Protein 7NDJ (pdb70)

Structure (mmCIF, N/CA/C/O backbone):
data_7NDJ
#
_entry.id   7NDJ
#
_cell.length_a   63.248
_cell.length_b   63.248
_cell.length_c   114.544
_cell.angle_alpha   90.000
_cell.angle_beta   90.000
_cell.angle_gamma   90.000
#
_symmetry.space_group_name_H-M   'P 41'
#
loop_
_entity.id
_entity.type
_entity.pdbx_description
1 polymer 'Probable ribonuclease ZC3H12C'
2 polymer "RNA (5'-R(*UP*UP*AP*UP*UP*AP*U)-3')"
3 non-polymer 1,2-ETHANEDIOL
4 non-polymer 'SODIUM ION'
5 non-polymer 'ZINC ION'
6 water water
#
loop_
_atom_site.group_PDB
_atom_site.id
_atom_site.type_symbol
_atom_site.label_atom_id
_atom_site.label_alt_id
_atom_site.label_comp_id
_atom_site.label_asym_id
_atom_site.label_entity_id
_atom_site.label_seq_id
_atom_site.pdbx_PDB_ins_code
_atom_site.Cartn_x
_atom_site.Cartn_y
_atom_site.Cartn_z
_atom_site.occupancy
_atom_site.B_iso_or_equiv
_atom_site.auth_seq_id
_atom_site.auth_comp_id
_atom_site.auth_asym_id
_atom_site.auth_atom_id
_atom_site.pdbx_PDB_model_num
ATOM 1 N N . GLY A 1 1 ? 85.561 4.224 124.015 1.00 63.99 132 GLY A N 1
ATOM 2 C CA . GLY A 1 1 ? 84.493 3.473 123.376 1.00 66.23 132 GLY A CA 1
ATOM 3 C C . GLY A 1 1 ? 84.960 2.181 122.728 1.00 67.56 132 GLY A C 1
ATOM 4 O O . GLY A 1 1 ? 84.151 1.277 122.465 1.00 51.12 132 GLY A O 1
ATOM 5 N N . GLU A 1 2 ? 86.274 2.101 122.476 1.00 73.81 133 GLU A N 1
ATOM 6 C CA . GLU A 1 2 ? 86.841 0.935 121.803 1.00 72.76 133 GLU A CA 1
ATOM 7 C C . GLU A 1 2 ? 86.678 -0.327 122.645 1.00 72.19 133 GLU A C 1
ATOM 8 O O . GLU A 1 2 ? 86.434 -1.417 122.110 1.00 79.09 133 GLU A O 1
ATOM 10 N N . ASN A 1 3 ? 86.803 -0.202 123.961 1.00 57.70 134 ASN A N 1
ATOM 11 C CA . ASN A 1 3 ? 86.711 -1.349 124.848 1.00 50.59 134 ASN A CA 1
ATOM 12 C C . ASN A 1 3 ? 85.293 -1.570 125.384 1.00 39.17 134 ASN A C 1
ATOM 13 O O . ASN A 1 3 ? 85.105 -2.420 126.255 1.00 41.44 134 ASN A O 1
ATOM 18 N N . LEU A 1 4 ? 84.283 -0.876 124.848 1.00 34.26 135 LEU A N 1
ATOM 19 C CA . LEU A 1 4 ? 82.955 -0.885 125.460 1.00 32.64 135 LEU A CA 1
ATOM 20 C C . LEU A 1 4 ? 81.990 -1.793 124.711 1.00 32.40 135 LEU A C 1
ATOM 21 O O . LEU A 1 4 ? 82.017 -1.883 123.484 1.00 30.48 135 LEU A O 1
ATOM 26 N N . ARG A 1 5 ? 81.096 -2.439 125.462 1.00 27.75 136 ARG A N 1
ATOM 27 C CA . ARG A 1 5 ? 80.150 -3.314 124.779 1.00 22.78 136 ARG A CA 1
ATOM 28 C C . ARG A 1 5 ? 79.043 -2.507 124.112 1.00 24.02 136 ARG A C 1
ATOM 29 O O . ARG A 1 5 ? 78.624 -1.466 124.627 1.00 24.55 136 ARG A O 1
ATOM 37 N N . PRO A 1 6 ? 78.554 -2.968 122.958 1.00 23.83 137 PRO A N 1
ATOM 38 C CA . PRO A 1 6 ? 77.342 -2.361 122.379 1.00 20.45 137 PRO A CA 1
ATOM 39 C C . PRO A 1 6 ? 76.168 -2.464 123.348 1.00 22.89 137 PRO A C 1
ATOM 40 O O . PRO A 1 6 ? 76.037 -3.433 124.108 1.00 23.68 137 PRO A O 1
ATOM 44 N N . VAL A 1 7 ? 75.305 -1.447 123.337 1.00 20.63 138 VAL A N 1
ATOM 45 C CA . VAL A 1 7 ? 74.191 -1.352 124.278 1.00 22.23 138 VAL A CA 1
ATOM 46 C C . VAL A 1 7 ? 72.877 -1.417 123.500 1.00 21.56 138 VAL A C 1
ATOM 47 O O . VAL A 1 7 ? 72.672 -0.649 122.548 1.00 22.93 138 VAL A O 1
ATOM 51 N N . VAL A 1 8 ? 71.996 -2.346 123.878 1.00 17.97 139 VAL A N 1
ATOM 52 C CA . VAL A 1 8 ? 70.699 -2.498 123.211 1.00 16.11 139 VAL A CA 1
ATOM 53 C C . VAL A 1 8 ? 69.632 -2.332 124.279 1.00 21.04 139 VAL A C 1
ATOM 54 O O . VAL A 1 8 ? 69.653 -3.051 125.283 1.00 19.81 139 VAL A O 1
ATOM 58 N N . ILE A 1 9 ? 68.717 -1.383 124.081 1.00 17.91 140 ILE A N 1
ATOM 59 C CA . ILE A 1 9 ? 67.750 -0.981 125.116 1.00 17.86 140 ILE A CA 1
ATOM 60 C C . ILE A 1 9 ? 66.333 -1.355 124.691 1.00 21.84 140 ILE A C 1
ATOM 61 O O . ILE A 1 9 ? 65.900 -1.050 123.562 1.00 20.24 140 ILE A O 1
ATOM 66 N N . ASN A 1 10 ? 65.596 -1.987 125.606 1.00 18.12 141 ASN A N 1
ATOM 67 C CA . ASN A 1 10 ? 64.156 -2.233 125.461 1.00 18.70 141 ASN A CA 1
ATOM 68 C C . ASN A 1 10 ? 63.461 -0.905 125.759 1.00 19.94 141 ASN A C 1
ATOM 69 O O . ASN A 1 10 ? 63.198 -0.553 126.916 1.00 19.63 141 ASN A O 1
ATOM 74 N N . GLY A 1 11 ? 63.204 -0.120 124.703 1.00 20.12 142 GLY A N 1
ATOM 75 C CA . GLY A 1 11 ? 62.665 1.216 124.897 1.00 20.22 142 GLY A CA 1
ATOM 76 C C . GLY A 1 11 ? 61.316 1.235 125.594 1.00 18.77 142 GLY A C 1
ATOM 77 O O . GLY A 1 11 ? 61.067 2.085 126.459 1.00 19.97 142 GLY A O 1
ATOM 78 N N . SER A 1 12 ? 60.419 0.306 125.227 1.00 16.85 143 SER A N 1
ATOM 79 C CA . SER A 1 12 ? 59.097 0.287 125.841 1.00 20.35 143 SER A CA 1
ATOM 80 C C . SER A 1 12 ? 59.182 -0.026 127.334 1.00 19.31 143 SER A C 1
ATOM 81 O O . SER A 1 12 ? 58.458 0.572 128.142 1.00 20.98 143 SER A O 1
ATOM 84 N N . ASN A 1 13 ? 60.029 -0.986 127.706 1.00 17.12 144 ASN A N 1
ATOM 85 C CA . ASN A 1 13 ? 60.177 -1.333 129.127 1.00 18.92 144 ASN A CA 1
ATOM 86 C C . ASN A 1 13 ? 60.648 -0.121 129.946 1.00 20.75 144 ASN A C 1
ATOM 87 O O . ASN A 1 13 ? 60.127 0.159 131.042 1.00 19.66 144 ASN A O 1
ATOM 92 N N . VAL A 1 14 ? 61.622 0.616 129.411 1.00 17.40 145 VAL A N 1
ATOM 93 C CA . VAL A 1 14 ? 62.187 1.781 130.081 1.00 19.86 145 VAL A CA 1
ATOM 94 C C . VAL A 1 14 ? 61.158 2.911 130.167 1.00 20.53 145 VAL A C 1
ATOM 95 O O . VAL A 1 14 ? 61.038 3.569 131.211 1.00 19.91 145 VAL A O 1
ATOM 99 N N . ALA A 1 15 ? 60.390 3.150 129.080 1.00 19.90 146 ALA A N 1
ATOM 100 C CA . ALA A 1 15 ? 59.381 4.213 129.098 1.00 20.67 146 ALA A CA 1
ATOM 101 C C . ALA A 1 15 ? 58.232 3.892 130.045 1.00 22.58 146 ALA A C 1
ATOM 102 O O . ALA A 1 15 ? 57.725 4.785 130.742 1.00 21.89 146 ALA A O 1
ATOM 104 N N . MET A 1 16 ? 57.837 2.622 130.134 1.00 20.79 147 MET A N 1
ATOM 105 C CA . MET A 1 16 ? 56.812 2.268 131.106 1.00 20.25 147 MET A CA 1
ATOM 106 C C . MET A 1 16 ? 57.334 2.454 132.530 1.00 21.33 147 MET A C 1
ATOM 107 O O . MET A 1 16 ? 56.599 2.916 133.408 1.00 24.34 147 MET A O 1
ATOM 112 N N . SER A 1 17 ? 58.612 2.133 132.760 1.00 19.83 148 SER A N 1
ATOM 113 C CA . SER A 1 17 ? 59.148 2.215 134.126 1.00 22.03 148 SER A CA 1
ATOM 114 C C . SER A 1 17 ? 59.238 3.660 134.630 1.00 21.18 148 SER A C 1
ATOM 115 O O . SER A 1 17 ? 58.973 3.934 135.811 1.00 24.58 148 SER A O 1
ATOM 118 N N . HIS A 1 18 ? 59.633 4.591 133.752 1.00 20.77 149 HIS A N 1
ATOM 119 C CA . HIS A 1 18 ? 59.827 5.987 134.123 1.00 23.46 149 HIS A CA 1
ATOM 120 C C . HIS A 1 18 ? 58.489 6.710 134.318 1.00 24.29 149 HIS A C 1
ATOM 121 O O . HIS A 1 18 ? 57.495 6.421 133.649 1.00 29.33 149 HIS A O 1
ATOM 128 N N . GLY A 1 19 ? 58.488 7.686 135.223 1.00 28.77 150 GLY A N 1
ATOM 129 C CA . GLY A 1 19 ? 57.298 8.480 135.449 1.00 30.83 150 GLY A CA 1
ATOM 130 C C . GLY A 1 19 ? 56.182 7.609 135.975 1.00 34.66 150 GLY A C 1
ATOM 131 O O . GLY A 1 19 ? 56.394 6.716 136.806 1.00 33.42 150 GLY A O 1
ATOM 132 N N . ASN A 1 20 ? 54.973 7.881 135.489 1.00 30.16 151 ASN A N 1
ATOM 133 C CA . ASN A 1 20 ? 53.786 7.123 135.873 1.00 29.96 151 ASN A CA 1
ATOM 134 C C . ASN A 1 20 ? 53.930 5.696 135.364 1.00 29.97 151 ASN A C 1
ATOM 135 O O . ASN A 1 20 ? 54.183 5.478 134.173 1.00 27.33 151 ASN A O 1
ATOM 140 N N . LYS A 1 21 ? 53.769 4.720 136.258 1.00 31.51 152 LYS A N 1
ATOM 141 C CA . LYS A 1 21 ? 54.032 3.347 135.847 1.00 27.38 152 LYS A CA 1
ATOM 142 C C . LYS A 1 21 ? 53.078 2.893 134.741 1.00 32.47 152 LYS A C 1
ATOM 143 O O . LYS A 1 21 ? 53.380 1.924 134.038 1.00 33.06 152 LYS A O 1
ATOM 149 N N . GLU A 1 22 ? 51.945 3.571 134.555 1.00 33.74 153 GLU A N 1
ATOM 150 C CA . GLU A 1 22 ? 50.989 3.181 133.528 1.00 30.80 153 GLU A CA 1
ATOM 151 C C . GLU A 1 22 ? 51.066 4.057 132.280 1.00 32.76 153 GLU A C 1
ATOM 152 O O . GLU A 1 22 ? 50.196 3.955 131.405 1.00 40.64 153 GLU A O 1
ATOM 158 N N . VAL A 1 23 ? 52.107 4.874 132.143 1.00 32.41 154 VAL A N 1
ATOM 159 C CA . VAL A 1 23 ? 52.257 5.783 131.005 1.00 25.85 154 VAL A CA 1
ATOM 160 C C . VAL A 1 23 ? 53.568 5.493 130.281 1.00 23.52 154 VAL A C 1
ATOM 161 O O . VAL A 1 23 ? 54.594 5.232 130.909 1.00 24.56 154 VAL A O 1
ATOM 165 N N . PHE A 1 24 ? 53.539 5.511 128.938 1.00 24.12 155 PHE A N 1
ATOM 166 C CA . PHE A 1 24 ? 54.759 5.393 128.136 1.00 24.41 155 PHE A CA 1
ATOM 167 C C . PHE A 1 24 ? 55.475 6.743 128.199 1.00 25.78 155 PHE A C 1
ATOM 168 O O . PHE A 1 24 ? 55.123 7.686 127.484 1.00 26.88 155 PHE A O 1
ATOM 176 N N . SER A 1 25 ? 56.483 6.856 129.071 1.00 25.31 156 SER A N 1
ATOM 177 C CA . SER A 1 25 ? 57.111 8.153 129.363 1.00 23.38 156 SER A CA 1
ATOM 178 C C . SER A 1 25 ? 58.435 8.234 128.590 1.00 24.13 156 SER A C 1
ATOM 179 O O . SER A 1 25 ? 59.449 7.653 128.994 1.00 26.92 156 SER A O 1
ATOM 182 N N . CYS A 1 26 ? 58.434 8.972 127.476 1.00 25.34 157 CYS A N 1
ATOM 183 C CA . CYS A 1 26 ? 59.562 8.906 126.551 1.00 25.15 157 CYS A CA 1
ATOM 184 C C . CYS A 1 26 ? 60.828 9.564 127.107 1.00 24.73 157 CYS A C 1
ATOM 185 O O . CYS A 1 26 ? 61.959 9.204 126.719 1.00 27.37 157 CYS A O 1
ATOM 188 N N . ARG A 1 27 ? 60.666 10.519 128.031 1.00 24.83 158 ARG A N 1
ATOM 189 C CA . ARG A 1 27 ? 61.839 11.081 128.695 1.00 29.64 158 ARG A CA 1
ATOM 190 C C . ARG A 1 27 ? 62.674 9.992 129.368 1.00 25.18 158 ARG A C 1
ATOM 191 O O . ARG A 1 27 ? 63.897 10.126 129.478 1.00 25.94 158 ARG A O 1
ATOM 199 N N . GLY A 1 28 ? 62.033 8.917 129.826 1.00 24.24 159 GLY A N 1
ATOM 200 C CA . GLY A 1 28 ? 62.784 7.818 130.409 1.00 23.87 159 GLY A CA 1
ATOM 201 C C . GLY A 1 28 ? 63.785 7.204 129.444 1.00 24.02 159 GLY A C 1
ATOM 202 O O . GLY A 1 28 ? 64.922 6.889 129.826 1.00 24.29 159 GLY A O 1
ATOM 203 N N . ILE A 1 29 ? 63.395 7.069 128.163 1.00 20.00 160 ILE A N 1
ATOM 204 C CA . ILE A 1 29 ? 64.334 6.568 127.164 1.00 22.07 160 ILE A CA 1
ATOM 205 C C . ILE A 1 29 ? 65.497 7.538 127.015 1.00 25.03 160 ILE A C 1
ATOM 206 O O . ILE A 1 29 ? 66.673 7.140 126.994 1.00 26.05 160 ILE A O 1
ATOM 211 N N . LYS A 1 30 ? 65.182 8.829 126.899 1.00 21.53 161 LYS A N 1
ATOM 212 C CA . LYS A 1 30 ? 66.260 9.813 126.797 1.00 24.56 161 LYS A CA 1
ATOM 213 C C . LYS A 1 30 ? 67.207 9.755 127.997 1.00 30.15 161 LYS A C 1
ATOM 214 O O . LYS A 1 30 ? 68.430 9.857 127.842 1.00 26.46 161 LYS A O 1
ATOM 220 N N . LEU A 1 31 ? 66.662 9.607 129.206 1.00 24.91 162 LEU A N 1
ATOM 221 C CA . LEU A 1 31 ? 67.519 9.605 130.396 1.00 23.97 162 LEU A CA 1
ATOM 222 C C . LEU A 1 31 ? 68.454 8.389 130.421 1.00 27.02 162 LEU A C 1
ATOM 223 O O . LEU A 1 31 ? 69.652 8.526 130.727 1.00 26.94 162 LEU A O 1
ATOM 228 N N . ALA A 1 32 ? 67.933 7.205 130.075 1.00 26.40 163 ALA A N 1
ATOM 229 C CA . ALA A 1 32 ? 68.778 6.007 129.993 1.00 22.38 163 ALA A CA 1
ATOM 230 C C . ALA A 1 32 ? 69.878 6.172 128.943 1.00 20.86 163 ALA A C 1
ATOM 231 O O . ALA A 1 32 ? 71.071 5.892 129.187 1.00 26.77 163 ALA A O 1
ATOM 233 N N . VAL A 1 33 ? 69.490 6.630 127.744 1.00 24.43 164 VAL A N 1
ATOM 234 C CA . VAL A 1 33 ? 70.484 6.838 126.698 1.00 23.52 164 VAL A CA 1
ATOM 235 C C . VAL A 1 33 ? 71.571 7.798 127.172 1.00 27.82 164 VAL A C 1
ATOM 236 O O . VAL A 1 33 ? 72.769 7.532 127.003 1.00 25.50 164 VAL A O 1
ATOM 240 N N . ASP A 1 34 ? 71.173 8.913 127.804 1.00 26.63 165 ASP A N 1
ATOM 241 C CA . ASP A 1 34 ? 72.145 9.890 128.269 1.00 27.59 165 ASP A CA 1
ATOM 242 C C . ASP A 1 34 ? 73.095 9.275 129.286 1.00 30.31 165 ASP A C 1
ATOM 243 O O . ASP A 1 34 ? 74.293 9.613 129.321 1.00 31.03 165 ASP A O 1
ATOM 248 N N . TRP A 1 35 ? 72.573 8.380 130.129 1.00 27.01 166 TRP A N 1
ATOM 249 C CA . TRP A 1 35 ? 73.428 7.731 131.120 1.00 30.14 166 TRP A CA 1
ATOM 250 C C . TRP A 1 35 ? 74.569 6.987 130.438 1.00 28.87 166 TRP A C 1
ATOM 251 O O . TRP A 1 35 ? 75.728 7.076 130.873 1.00 27.45 166 TRP A O 1
ATOM 262 N N . PHE A 1 36 ? 74.267 6.303 129.313 1.00 26.68 167 PHE A N 1
ATOM 263 C CA . PHE A 1 36 ? 75.329 5.573 128.611 1.00 27.94 167 PHE A CA 1
ATOM 264 C C . PHE A 1 36 ? 76.242 6.492 127.804 1.00 31.96 167 PHE A C 1
ATOM 265 O O . PHE A 1 36 ? 77.466 6.285 127.759 1.00 31.08 167 PHE A O 1
ATOM 273 N N . LEU A 1 37 ? 75.668 7.504 127.147 1.00 28.47 168 LEU A N 1
ATOM 274 C CA . LEU A 1 37 ? 76.486 8.463 126.405 1.00 30.93 168 LEU A CA 1
ATOM 275 C C . LEU A 1 37 ? 77.511 9.143 127.309 1.00 32.81 168 LEU A C 1
ATOM 276 O O . LEU A 1 37 ? 78.664 9.340 126.916 1.00 34.97 168 LEU A O 1
ATOM 281 N N . GLU A 1 38 ? 77.126 9.497 128.534 1.00 32.10 169 GLU A N 1
ATOM 282 C CA . GLU A 1 38 ? 78.073 10.253 129.341 1.00 40.88 169 GLU A CA 1
ATOM 283 C C . GLU A 1 38 ? 79.230 9.392 129.820 1.00 37.35 169 GLU A C 1
ATOM 284 O O . GLU A 1 38 ? 80.280 9.934 130.173 1.00 40.93 169 GLU A O 1
ATOM 290 N N . ARG A 1 39 ? 79.091 8.071 129.763 1.00 32.20 170 ARG A N 1
ATOM 291 C CA . ARG A 1 39 ? 80.186 7.171 130.097 1.00 37.40 170 ARG A CA 1
ATOM 292 C C . ARG A 1 39 ? 81.056 6.844 128.890 1.00 38.37 170 ARG A C 1
ATOM 293 O O . ARG A 1 39 ? 82.026 6.093 129.029 1.00 35.83 170 ARG A O 1
ATOM 301 N N . GLY A 1 40 ? 80.753 7.410 127.720 1.00 34.17 171 GLY A N 1
ATOM 302 C CA . GLY A 1 40 ? 81.569 7.192 126.540 1.00 36.34 171 GLY A CA 1
ATOM 303 C C . GLY A 1 40 ? 81.023 6.171 125.556 1.00 32.75 171 GLY A C 1
ATOM 304 O O . GLY A 1 40 ? 81.684 5.896 124.546 1.00 35.63 171 GLY A O 1
ATOM 305 N N . HIS A 1 41 ? 79.857 5.592 125.811 1.00 31.40 172 HIS A N 1
ATOM 306 C CA . HIS A 1 41 ? 79.317 4.616 124.872 1.00 32.22 172 HIS A CA 1
ATOM 307 C C . HIS A 1 41 ? 78.927 5.311 123.580 1.00 33.12 172 HIS A C 1
ATOM 308 O O . HIS A 1 41 ? 78.257 6.345 123.609 1.00 35.71 172 HIS A O 1
ATOM 315 N N . LYS A 1 42 ? 79.372 4.757 122.447 1.00 31.66 173 LYS A N 1
ATOM 316 C CA . LYS A 1 42 ? 79.039 5.301 121.139 1.00 30.75 173 LYS A CA 1
ATOM 317 C C . LYS A 1 42 ? 78.118 4.408 120.322 1.00 34.88 173 LYS A C 1
ATOM 318 O O . LYS A 1 42 ? 77.640 4.840 119.266 1.00 37.50 173 LYS A O 1
ATOM 324 N N . ASP A 1 43 ? 77.893 3.173 120.754 1.00 29.95 174 ASP A N 1
ATOM 325 C CA . ASP A 1 43 ? 77.088 2.193 120.028 1.00 29.78 174 ASP A CA 1
ATOM 326 C C . ASP A 1 43 ? 75.888 1.848 120.918 1.00 28.41 174 ASP A C 1
ATOM 327 O O . ASP A 1 43 ? 75.967 0.986 121.801 1.00 25.28 174 ASP A O 1
ATOM 332 N N . ILE A 1 44 ? 74.782 2.557 120.694 1.00 24.86 175 ILE A N 1
ATOM 333 C CA . ILE A 1 44 ? 73.553 2.433 121.475 1.00 20.52 175 ILE A CA 1
ATOM 334 C C . ILE A 1 44 ? 72.376 2.317 120.517 1.00 23.98 175 ILE A C 1
ATOM 335 O O . ILE A 1 44 ? 72.260 3.118 119.584 1.00 25.52 175 ILE A O 1
ATOM 340 N N . THR A 1 45 ? 71.512 1.332 120.745 1.00 23.07 176 THR A N 1
ATOM 341 C CA . THR A 1 45 ? 70.321 1.115 119.921 1.00 23.62 176 THR A CA 1
ATOM 342 C C . THR A 1 45 ? 69.125 0.962 120.842 1.00 25.35 176 THR A C 1
ATOM 343 O O . THR A 1 45 ? 69.152 0.112 121.736 1.00 25.11 176 THR A O 1
ATOM 347 N N . VAL A 1 46 ? 68.091 1.778 120.648 1.00 20.24 177 VAL A N 1
ATOM 348 C CA . VAL A 1 46 ? 66.834 1.642 121.401 1.00 16.70 177 VAL A CA 1
ATOM 349 C C . VAL A 1 46 ? 65.785 1.120 120.437 1.00 23.96 177 VAL A C 1
ATOM 350 O O . VAL A 1 46 ? 65.522 1.767 119.414 1.00 21.06 177 VAL A O 1
ATOM 354 N N . PHE A 1 47 ? 65.159 -0.018 120.743 1.00 20.42 178 PHE A N 1
ATOM 355 C CA . PHE A 1 47 ? 64.092 -0.511 119.867 1.00 19.00 17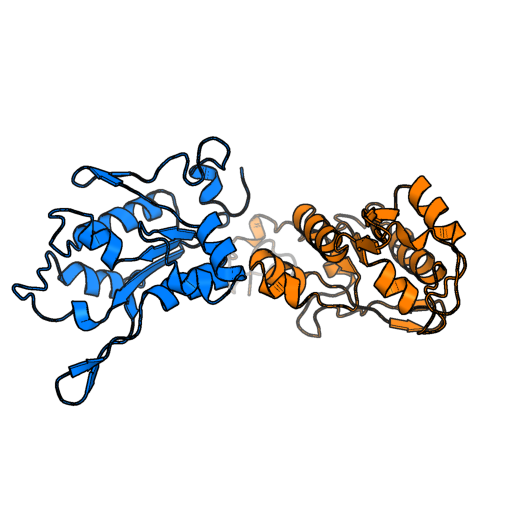8 PHE A CA 1
ATOM 356 C C . PHE A 1 47 ? 62.744 -0.149 120.485 1.00 22.15 178 PHE A C 1
ATOM 357 O O . PHE A 1 47 ? 62.549 -0.330 121.697 1.00 20.80 178 PHE A O 1
ATOM 365 N N . VAL A 1 48 ? 61.843 0.375 119.657 1.00 18.92 179 VAL A N 1
ATOM 366 C CA . VAL A 1 48 ? 60.457 0.683 120.032 1.00 19.93 179 VAL A CA 1
ATOM 367 C C . VAL A 1 48 ? 59.534 0.287 118.873 1.00 20.55 179 VAL A C 1
ATOM 368 O O . VAL A 1 48 ? 59.893 0.528 117.712 1.00 21.89 179 VAL A O 1
ATOM 372 N N . PRO A 1 49 ? 58.345 -0.300 119.101 1.00 19.63 180 PRO A N 1
ATOM 373 C CA . PRO A 1 49 ? 57.454 -0.606 117.964 1.00 21.22 180 PRO A CA 1
ATOM 374 C C . PRO A 1 49 ? 56.940 0.657 117.285 1.00 24.54 180 PRO A C 1
ATOM 375 O O . PRO A 1 49 ? 56.661 1.671 117.936 1.00 24.32 180 PRO A O 1
ATOM 379 N N . ALA A 1 50 ? 56.797 0.573 115.949 1.00 22.10 181 ALA A N 1
ATOM 380 C CA . ALA A 1 50 ? 56.396 1.735 115.162 1.00 23.82 181 ALA A CA 1
ATOM 381 C C . ALA A 1 50 ? 55.034 2.275 115.579 1.00 24.85 181 ALA A C 1
ATOM 382 O O . ALA A 1 50 ? 54.761 3.467 115.399 1.00 26.31 181 ALA A O 1
ATOM 384 N N . TRP A 1 51 ? 54.155 1.421 116.107 1.00 26.83 182 TRP A N 1
ATOM 385 C CA . TRP A 1 51 ? 52.818 1.895 116.428 1.00 26.14 182 TRP A CA 1
ATOM 386 C C . TRP A 1 51 ? 52.818 2.877 117.596 1.00 24.48 182 TRP A C 1
ATOM 387 O O . TRP A 1 51 ? 51.806 3.561 117.798 1.00 28.84 182 TRP A O 1
ATOM 398 N N . ARG A 1 52 ? 53.937 3.010 118.316 1.00 22.70 183 ARG A N 1
ATOM 399 C CA . ARG A 1 52 ? 54.026 4.049 119.344 1.00 23.99 183 ARG A CA 1
ATOM 400 C C . ARG A 1 52 ? 54.096 5.446 118.737 1.00 26.92 183 ARG A C 1
ATOM 401 O O . ARG A 1 52 ? 53.996 6.431 119.462 1.00 28.62 183 ARG A O 1
ATOM 409 N N . LYS A 1 53 ? 54.188 5.568 117.407 1.00 26.97 184 LYS A N 1
ATOM 410 C CA . LYS A 1 53 ? 54.002 6.866 116.770 1.00 29.09 184 LYS A CA 1
ATOM 411 C C . LYS A 1 53 ? 52.532 7.242 116.613 1.00 33.65 184 LYS A C 1
ATOM 412 O O . LYS A 1 53 ? 52.238 8.368 116.186 1.00 38.59 184 LYS A O 1
ATOM 418 N N . GLU A 1 54 ? 51.606 6.324 116.912 1.00 33.91 185 GLU A N 1
ATOM 419 C CA . GLU A 1 54 ? 50.182 6.643 116.883 1.00 36.32 185 GLU A CA 1
ATOM 420 C C . GLU A 1 54 ? 49.836 7.664 117.980 1.00 32.16 185 GLU A C 1
ATOM 421 O O . GLU A 1 54 ? 50.541 7.815 118.984 1.00 33.54 185 GLU A O 1
ATOM 427 N N . GLN A 1 55 ? 48.723 8.363 117.771 1.00 45.03 186 GLN A N 1
ATOM 428 C CA . GLN A 1 55 ? 48.286 9.373 118.723 1.00 46.18 186 GLN A CA 1
ATOM 429 C C . GLN A 1 55 ? 47.960 8.741 120.069 1.00 43.83 186 GLN A C 1
ATOM 430 O O . GLN A 1 55 ? 47.446 7.622 120.137 1.00 44.90 186 GLN A O 1
ATOM 436 N N . SER A 1 56 ? 48.263 9.470 121.141 1.00 39.40 187 SER A N 1
ATOM 437 C CA . SER A 1 56 ? 47.925 9.044 122.496 1.00 42.80 187 SER A CA 1
ATOM 438 C C . SER A 1 56 ? 46.428 8.742 122.622 1.00 42.31 187 SER A C 1
ATOM 439 O O . SER A 1 56 ? 45.585 9.471 122.097 1.00 49.93 187 SER A O 1
ATOM 442 N N . ARG A 1 57 ? 46.105 7.647 123.304 1.00 46.89 188 ARG A N 1
ATOM 443 C CA . ARG A 1 57 ? 44.742 7.185 123.526 1.00 50.36 188 ARG A CA 1
ATOM 444 C C . ARG A 1 57 ? 44.626 6.758 124.984 1.00 49.81 188 ARG A C 1
ATOM 445 O O . ARG A 1 57 ? 45.642 6.551 125.654 1.00 41.98 188 ARG A O 1
ATOM 453 N N . PRO A 1 58 ? 43.402 6.642 125.507 1.00 48.73 189 PRO A N 1
ATOM 454 C CA . PRO A 1 58 ? 43.259 6.330 126.948 1.00 51.01 189 PRO A CA 1
ATOM 455 C C . PRO A 1 58 ? 43.890 5.011 127.372 1.00 54.01 189 PRO A C 1
ATOM 456 O O . PRO A 1 58 ? 44.399 4.922 128.498 1.00 55.92 189 PRO A O 1
ATOM 460 N N . ASP A 1 59 ? 43.891 3.986 126.519 1.00 54.64 190 ASP A N 1
ATOM 461 C CA . ASP A 1 59 ? 44.560 2.729 126.844 1.00 55.10 190 ASP A CA 1
ATOM 462 C C . ASP A 1 59 ? 45.992 2.649 126.317 1.00 47.57 190 ASP A C 1
ATOM 463 O O . ASP A 1 59 ? 46.603 1.573 126.382 1.00 46.39 190 ASP A O 1
ATOM 468 N N . ALA A 1 60 ? 46.547 3.742 125.796 1.00 44.29 191 ALA A N 1
ATOM 469 C CA . ALA A 1 60 ? 47.959 3.775 125.409 1.00 40.17 191 ALA A CA 1
ATOM 470 C C . ALA A 1 60 ? 48.505 5.189 125.613 1.00 39.12 191 ALA A C 1
ATOM 471 O O . ALA A 1 60 ? 48.929 5.875 124.691 1.00 35.81 191 ALA A O 1
ATOM 473 N N . LEU A 1 61 ? 48.514 5.648 126.864 1.00 32.51 192 LEU A N 1
ATOM 474 C CA . LEU A 1 61 ? 48.961 7.001 127.163 1.00 35.89 192 LEU A CA 1
ATOM 475 C C . LEU A 1 61 ? 50.461 7.139 126.933 1.00 31.56 192 LEU A C 1
ATOM 476 O O . LEU A 1 61 ? 51.234 6.238 127.256 1.00 32.43 192 LEU A O 1
ATOM 481 N N . ILE A 1 62 ? 50.872 8.275 126.362 1.00 29.27 193 ILE A N 1
ATOM 482 C CA . ILE A 1 62 ? 52.278 8.538 126.085 1.00 28.46 193 ILE A CA 1
ATOM 483 C C . ILE A 1 62 ? 52.577 10.008 126.375 1.00 33.75 193 ILE A C 1
ATOM 484 O O . ILE A 1 62 ? 51.719 10.881 126.206 1.00 37.37 193 ILE A O 1
ATOM 489 N N . THR A 1 63 ? 53.795 10.288 126.857 1.00 30.58 194 THR A N 1
ATOM 490 C CA . THR A 1 63 ? 54.213 11.665 127.113 1.00 34.19 194 THR A CA 1
ATOM 491 C C . THR A 1 63 ? 55.518 11.936 126.385 1.00 29.70 194 THR A C 1
ATOM 492 O O . THR A 1 63 ? 56.367 11.043 126.259 1.00 28.77 194 THR A O 1
ATOM 496 N N . ASP A 1 64 ? 55.655 13.174 125.889 1.00 34.77 195 ASP A N 1
ATOM 497 C CA . ASP A 1 64 ? 56.845 13.610 125.151 1.00 37.14 195 ASP A CA 1
ATOM 498 C C . ASP A 1 64 ? 57.133 12.700 123.953 1.00 36.66 195 ASP A C 1
ATOM 499 O O . ASP A 1 64 ? 58.263 12.282 123.716 1.00 30.42 195 ASP A O 1
ATOM 504 N N . GLN A 1 65 ? 56.088 12.424 123.176 1.00 36.88 196 GLN A N 1
ATOM 505 C CA . GLN A 1 65 ? 56.189 11.519 122.032 1.00 36.86 196 GLN A CA 1
ATOM 506 C C . GLN A 1 65 ? 57.218 11.990 121.005 1.00 38.44 196 GLN A C 1
ATOM 507 O O . GLN A 1 65 ? 57.853 11.167 120.323 1.00 37.66 196 GLN A O 1
ATOM 513 N N . GLU A 1 66 ? 57.393 13.305 120.864 1.00 34.99 197 GLU A N 1
ATOM 514 C CA . GLU A 1 66 ? 58.326 13.808 119.858 1.00 33.57 197 GLU A CA 1
ATOM 515 C C . GLU A 1 66 ? 59.742 13.264 120.071 1.00 35.27 197 GLU A C 1
ATOM 516 O O . GLU A 1 66 ? 60.501 13.106 119.100 1.00 41.80 197 GLU A O 1
ATOM 522 N N . ILE A 1 67 ? 60.095 12.921 121.322 1.00 33.13 198 ILE A N 1
ATOM 523 C CA . ILE A 1 67 ? 61.412 12.347 121.603 1.00 31.71 198 ILE A CA 1
ATOM 524 C C . ILE A 1 67 ? 61.714 11.159 120.693 1.00 29.63 198 ILE A C 1
ATOM 525 O O . ILE A 1 67 ? 62.839 11.016 120.192 1.00 31.79 198 ILE A O 1
ATOM 530 N N . LEU A 1 68 ? 60.719 10.294 120.460 1.00 30.37 199 LEU A N 1
ATOM 531 C CA . LEU A 1 68 ? 60.978 9.099 119.660 1.00 29.42 199 LEU A CA 1
ATOM 532 C C . LEU A 1 68 ? 61.504 9.470 118.272 1.00 34.79 199 LEU A C 1
ATOM 533 O O . LEU A 1 68 ? 62.585 9.013 117.863 1.00 31.85 199 LEU A O 1
ATOM 538 N N . ARG A 1 69 ? 60.788 10.351 117.558 1.00 33.94 200 ARG A N 1
ATOM 539 C CA . ARG A 1 69 ? 61.227 10.669 116.205 1.00 35.16 200 ARG A CA 1
ATOM 540 C C . ARG A 1 69 ? 62.593 11.338 116.236 1.00 39.35 200 ARG A C 1
ATOM 541 O O . ARG A 1 69 ? 63.442 11.083 115.364 1.00 34.97 200 ARG A O 1
ATOM 549 N N . LYS A 1 70 ? 62.848 12.158 117.267 1.00 35.37 201 LYS A N 1
ATOM 550 C CA . LYS A 1 70 ? 64.145 12.818 117.338 1.00 36.31 201 LYS A CA 1
ATOM 551 C C . LYS A 1 70 ? 65.247 11.799 117.539 1.00 34.30 201 LYS A C 1
ATOM 552 O O . LYS A 1 70 ? 66.273 11.844 116.851 1.00 37.82 201 LYS A O 1
ATOM 558 N N . LEU A 1 71 ? 65.027 10.835 118.444 1.00 31.11 202 LEU A N 1
ATOM 559 C CA . LEU A 1 71 ? 66.048 9.820 118.654 1.00 29.11 202 LEU A CA 1
ATOM 560 C C . LEU A 1 71 ? 66.213 8.971 117.402 1.00 30.67 202 LEU A C 1
ATOM 561 O O . LEU A 1 71 ? 67.303 8.433 117.156 1.00 28.78 202 LEU A O 1
ATOM 566 N N . GLU A 1 72 ? 65.150 8.844 116.598 1.00 29.16 203 GLU A N 1
ATOM 567 C CA . GLU A 1 72 ? 65.323 8.075 115.369 1.00 28.54 203 GLU A CA 1
ATOM 568 C C . GLU A 1 72 ? 66.212 8.839 114.411 1.00 31.14 203 GLU A C 1
ATOM 569 O O . GLU A 1 72 ? 67.082 8.252 113.752 1.00 33.20 203 GLU A O 1
ATOM 575 N N . LYS A 1 73 ? 66.026 10.163 114.340 1.00 34.97 204 LYS A N 1
ATOM 576 C CA . LYS A 1 73 ? 66.865 10.948 113.447 1.00 36.17 204 LYS A CA 1
ATOM 577 C C . LYS A 1 73 ? 68.313 10.946 113.907 1.00 36.57 204 LYS A C 1
ATOM 578 O O . LYS A 1 73 ? 69.228 11.059 113.084 1.00 34.80 204 LYS A O 1
ATOM 584 N N . GLU A 1 74 ? 68.544 10.816 115.206 1.00 32.58 205 GLU A N 1
ATOM 585 C CA . GLU A 1 74 ? 69.907 10.702 115.694 1.00 27.82 205 GLU A CA 1
ATOM 586 C C . GLU A 1 74 ? 70.498 9.300 115.526 1.00 25.94 205 GLU A C 1
ATOM 587 O O . GLU A 1 74 ? 71.643 9.086 115.933 1.00 32.63 205 GLU A O 1
ATOM 593 N N . LYS A 1 75 ? 69.771 8.354 114.911 1.00 36.48 206 LYS A N 1
ATOM 594 C CA . LYS A 1 75 ? 70.229 6.968 114.723 1.00 30.54 206 LYS A CA 1
ATOM 595 C C . LYS A 1 75 ? 70.501 6.267 116.044 1.00 34.64 206 LYS A C 1
ATOM 596 O O . LYS A 1 75 ? 71.376 5.405 116.131 1.00 31.53 206 LYS A O 1
ATOM 602 N N . ILE A 1 76 ? 69.781 6.658 117.089 1.00 28.24 207 ILE A N 1
ATOM 603 C CA . ILE A 1 76 ? 69.819 5.945 118.349 1.00 24.69 207 ILE A CA 1
ATOM 604 C C . ILE A 1 76 ? 68.620 5.026 118.501 1.00 26.89 207 ILE A C 1
ATOM 605 O O . ILE A 1 76 ? 68.761 3.883 118.939 1.00 28.75 207 ILE A O 1
ATOM 610 N N . LEU A 1 77 ? 67.443 5.511 118.136 1.00 23.27 208 LEU A N 1
ATOM 611 C CA . LEU A 1 77 ? 66.227 4.722 118.207 1.00 23.12 208 LEU A CA 1
ATOM 612 C C . LEU A 1 77 ? 65.911 4.140 116.834 1.00 23.41 208 LEU A C 1
ATOM 613 O O . LEU A 1 77 ? 66.058 4.811 115.799 1.00 26.36 208 LEU A O 1
ATOM 618 N N . VAL A 1 78 ? 65.451 2.893 116.847 1.00 20.19 209 VAL A N 1
ATOM 619 C CA . VAL A 1 78 ? 65.016 2.170 115.651 1.00 19.88 209 VAL A CA 1
ATOM 620 C C . VAL A 1 78 ? 63.614 1.627 115.903 1.00 22.69 209 VAL A C 1
ATOM 621 O O . VAL A 1 78 ? 63.371 0.946 116.910 1.00 21.12 209 VAL A O 1
ATOM 625 N N . PHE A 1 79 ? 62.679 1.939 114.994 1.00 22.47 210 PHE A N 1
ATOM 626 C CA . PHE A 1 79 ? 61.330 1.405 115.124 1.00 21.71 210 PHE A CA 1
ATOM 627 C C . PHE A 1 79 ? 61.283 -0.010 114.570 1.00 20.61 210 PHE A C 1
ATOM 628 O O . PHE A 1 79 ? 61.764 -0.270 113.450 1.00 21.75 210 PHE A O 1
ATOM 636 N N . THR A 1 80 ? 60.644 -0.920 115.340 1.00 21.74 211 THR A N 1
ATOM 637 C CA . THR A 1 80 ? 60.406 -2.242 114.784 1.00 20.94 211 THR A CA 1
ATOM 638 C C . THR A 1 80 ? 59.076 -2.238 114.026 1.00 21.50 211 THR A C 1
ATOM 639 O O . THR A 1 80 ? 58.173 -1.456 114.359 1.00 21.92 211 THR A O 1
ATOM 643 N N . PRO A 1 81 ? 58.921 -3.087 113.004 1.00 20.38 212 PRO A N 1
ATOM 644 C CA . PRO A 1 81 ? 57.770 -2.938 112.095 1.00 23.85 212 PRO A CA 1
ATOM 645 C C . PRO A 1 81 ? 56.427 -3.199 112.751 1.00 22.21 212 PRO A C 1
ATOM 646 O O . PRO A 1 81 ? 56.264 -4.112 113.567 1.00 22.75 212 PRO A O 1
ATOM 650 N N . SER A 1 82 ? 55.452 -2.388 112.353 1.00 21.67 213 SER A N 1
ATOM 651 C CA A SER A 1 82 ? 54.052 -2.544 112.725 0.50 20.83 213 SER A CA 1
ATOM 652 C CA B SER A 1 82 ? 54.060 -2.665 112.649 0.50 21.77 213 SER A CA 1
ATOM 653 C C . SER A 1 82 ? 53.212 -2.025 111.556 1.00 21.12 213 SER A C 1
ATOM 654 O O . SER A 1 82 ? 53.612 -1.058 110.898 1.00 23.68 213 SER A O 1
ATOM 659 N N . ARG A 1 83 ? 52.057 -2.633 111.317 1.00 20.78 214 ARG A N 1
ATOM 660 C CA . ARG A 1 83 ? 51.177 -2.137 110.259 1.00 18.73 214 ARG A CA 1
ATOM 661 C C . ARG A 1 83 ? 49.742 -2.546 110.566 1.00 23.40 214 ARG A C 1
ATOM 662 O O . ARG A 1 83 ? 49.449 -3.116 111.615 1.00 25.67 214 ARG A O 1
ATOM 670 N N . ARG A 1 84 ? 48.836 -2.227 109.650 1.00 24.10 215 ARG A N 1
ATOM 671 C CA . ARG A 1 84 ? 47.438 -2.613 109.776 1.00 22.39 215 ARG A CA 1
ATOM 672 C C . ARG A 1 84 ? 47.074 -3.567 108.651 1.00 26.17 215 ARG A C 1
ATOM 673 O O . ARG A 1 84 ? 47.510 -3.393 107.504 1.00 24.93 215 ARG A O 1
ATOM 681 N N . VAL A 1 85 ? 46.301 -4.592 108.996 1.00 22.15 216 VAL A N 1
ATOM 682 C CA . VAL A 1 85 ? 45.697 -5.517 108.035 1.00 22.29 216 VAL A CA 1
ATOM 683 C C . VAL A 1 85 ? 44.242 -5.665 108.431 1.00 25.05 216 VAL A C 1
ATOM 684 O O . VAL A 1 85 ? 43.946 -6.091 109.560 1.00 27.18 216 VAL A O 1
ATOM 688 N N . GLN A 1 86 ? 43.342 -5.310 107.526 1.00 26.58 217 GLN A N 1
ATOM 689 C CA . GLN A 1 86 ? 41.912 -5.488 107.767 1.00 33.57 217 GLN A CA 1
ATOM 690 C C . GLN A 1 86 ? 41.489 -4.806 109.065 1.00 31.50 217 GLN A C 1
ATOM 691 O O . GLN A 1 86 ? 40.693 -5.343 109.836 1.00 30.27 217 GLN A O 1
ATOM 697 N N . GLY A 1 87 ? 42.038 -3.614 109.313 1.00 28.44 218 GLY A N 1
ATOM 698 C CA . GLY A 1 87 ? 41.670 -2.835 110.478 1.00 27.73 218 GLY A CA 1
ATOM 699 C C . GLY A 1 87 ? 42.382 -3.234 111.745 1.00 30.30 218 GLY A C 1
ATOM 700 O O . GLY A 1 87 ? 42.294 -2.506 112.738 1.00 33.04 218 GLY A O 1
ATOM 701 N N . ARG A 1 88 ? 43.118 -4.339 111.725 1.00 26.13 219 ARG A N 1
ATOM 702 C CA . ARG A 1 88 ? 43.792 -4.887 112.888 1.00 30.50 219 ARG A CA 1
ATOM 703 C C . ARG A 1 88 ? 45.264 -4.503 112.885 1.00 29.22 219 ARG A C 1
ATOM 704 O O . ARG A 1 88 ? 45.916 -4.492 111.838 1.00 25.44 219 ARG A O 1
ATOM 712 N N . ARG A 1 89 ? 45.789 -4.195 114.059 1.00 28.37 220 ARG A N 1
ATOM 713 C CA . ARG A 1 89 ? 47.216 -3.952 114.176 1.00 29.67 220 ARG A CA 1
ATOM 714 C C . ARG A 1 89 ? 47.970 -5.280 114.127 1.00 33.38 220 ARG A C 1
ATOM 715 O O . ARG A 1 89 ? 47.660 -6.212 114.876 1.00 35.69 220 ARG A O 1
ATOM 723 N N . VAL A 1 90 ? 48.941 -5.376 113.219 1.00 25.97 221 VAL A N 1
ATOM 724 C CA . VAL A 1 90 ? 49.852 -6.514 113.119 1.00 26.68 221 VAL A CA 1
ATOM 725 C C . VAL A 1 90 ? 51.225 -6.009 113.554 1.00 25.95 221 VAL A C 1
ATOM 726 O O . VAL A 1 90 ? 51.840 -5.180 112.866 1.00 23.87 221 VAL A O 1
ATOM 730 N N . VAL A 1 91 ? 51.714 -6.511 114.683 1.00 27.52 222 VAL A N 1
ATOM 731 C CA . VAL A 1 91 ? 52.960 -6.040 115.273 1.00 29.89 222 VAL A CA 1
ATOM 732 C C . VAL A 1 91 ? 53.999 -7.160 115.228 1.00 31.70 222 VAL A C 1
ATOM 733 O O . VAL A 1 91 ? 53.728 -8.293 115.652 1.00 32.94 222 VAL A O 1
ATOM 737 N N . CYS A 1 92 ? 55.190 -6.834 114.730 1.00 21.97 223 CYS A N 1
ATOM 738 C CA . CYS A 1 92 ? 56.338 -7.707 114.873 1.00 22.50 223 CYS A CA 1
ATOM 739 C C . CYS A 1 92 ? 56.844 -7.579 116.305 1.00 24.32 223 CYS A C 1
ATOM 740 O O . CYS A 1 92 ? 56.797 -6.498 116.903 1.00 27.18 223 CYS A O 1
ATOM 743 N N . TYR A 1 93 ? 57.270 -8.700 116.873 1.00 23.45 224 TYR A N 1
ATOM 744 C CA . TYR A 1 93 ? 57.711 -8.713 118.271 1.00 20.04 224 TYR A CA 1
ATOM 745 C C . TYR A 1 93 ? 59.031 -7.967 118.427 1.00 20.04 224 TYR A C 1
ATOM 746 O O . TYR A 1 93 ? 60.035 -8.357 117.826 1.00 22.93 224 TYR A O 1
ATOM 755 N N . ASP A 1 94 ? 59.057 -6.890 119.233 1.00 20.33 225 ASP A N 1
ATOM 756 C CA . ASP A 1 94 ? 60.325 -6.166 119.350 1.00 22.02 225 ASP A CA 1
ATOM 757 C C . ASP A 1 94 ? 61.345 -6.914 120.199 1.00 19.96 225 ASP A C 1
ATOM 758 O O . ASP A 1 94 ? 62.556 -6.656 120.054 1.00 22.86 225 ASP A O 1
ATOM 763 N N . ASP A 1 95 ? 60.889 -7.816 121.082 1.00 19.74 226 ASP A N 1
ATOM 764 C CA . ASP A 1 95 ? 61.831 -8.540 121.926 1.00 18.22 226 ASP A CA 1
ATOM 765 C C . ASP A 1 95 ? 62.832 -9.334 121.090 1.00 23.90 226 ASP A C 1
ATOM 766 O O . ASP A 1 95 ? 64.012 -9.443 121.448 1.00 21.53 226 ASP A O 1
ATOM 771 N N . ARG A 1 96 ? 62.379 -9.897 119.966 1.00 20.32 227 ARG A N 1
ATOM 772 C CA . ARG A 1 96 ? 63.295 -10.663 119.127 1.00 20.40 227 ARG A CA 1
ATOM 773 C C . ARG A 1 96 ? 64.355 -9.775 118.462 1.00 21.30 227 ARG A C 1
ATOM 774 O O . ARG A 1 96 ? 65.507 -10.196 118.298 1.00 21.96 227 ARG A O 1
ATOM 782 N N . PHE A 1 97 ? 63.997 -8.543 118.071 1.00 17.82 228 PHE A N 1
ATOM 783 C CA . PHE A 1 97 ? 65.006 -7.619 117.555 1.00 18.69 228 PHE A CA 1
ATOM 784 C C . PHE A 1 97 ? 66.037 -7.310 118.633 1.00 19.46 228 PHE A C 1
ATOM 785 O O . PHE A 1 97 ? 67.250 -7.284 118.374 1.00 19.56 228 PHE A O 1
ATOM 793 N N . ILE A 1 98 ? 65.554 -7.052 119.846 1.00 20.15 229 ILE A N 1
ATOM 794 C CA . ILE A 1 98 ? 66.450 -6.683 120.939 1.00 18.99 229 ILE A CA 1
ATOM 795 C C . ILE A 1 98 ? 67.443 -7.812 121.226 1.00 20.22 229 ILE A C 1
ATOM 796 O O . ILE A 1 98 ? 68.668 -7.602 121.296 1.00 21.50 229 ILE A O 1
ATOM 801 N N . VAL A 1 99 ? 66.921 -9.020 121.422 1.00 18.60 230 VAL A N 1
ATOM 802 C CA . VAL A 1 99 ? 67.787 -10.154 121.730 1.00 22.01 230 VAL A CA 1
ATOM 803 C C . VAL A 1 99 ? 68.724 -10.439 120.556 1.00 24.84 230 VAL A C 1
ATOM 804 O O . VAL A 1 99 ? 69.934 -10.614 120.739 1.00 22.65 230 VAL A O 1
ATOM 808 N N . LYS A 1 100 ? 68.182 -10.537 119.343 1.00 22.39 231 LYS A N 1
ATOM 809 C CA . LYS A 1 100 ? 69.024 -10.911 118.218 1.00 22.37 231 LYS A CA 1
ATOM 810 C C . LYS A 1 100 ? 70.143 -9.897 117.984 1.00 20.87 231 LYS A C 1
ATOM 811 O O . LYS A 1 100 ? 71.295 -10.287 117.762 1.00 23.99 231 LYS A O 1
ATOM 817 N N . LEU A 1 101 ? 69.840 -8.592 118.036 1.00 22.08 232 LEU A N 1
ATOM 818 C CA . LEU A 1 101 ? 70.905 -7.611 117.848 1.00 21.29 232 LEU A CA 1
ATOM 819 C C . LEU A 1 101 ? 71.954 -7.715 118.959 1.00 20.75 232 LEU A C 1
ATOM 820 O O . LEU A 1 101 ? 73.161 -7.743 118.681 1.00 22.69 232 LEU A O 1
ATOM 825 N N . ALA A 1 102 ? 71.519 -7.753 120.225 1.00 21.12 233 ALA A N 1
ATOM 826 C CA . ALA A 1 102 ? 72.511 -7.838 121.292 1.00 22.48 233 ALA A CA 1
ATOM 827 C C . ALA A 1 102 ? 73.384 -9.077 121.133 1.00 23.53 233 ALA A C 1
ATOM 828 O O . ALA A 1 102 ? 74.604 -9.018 121.345 1.00 21.92 233 ALA A O 1
ATOM 830 N N . PHE A 1 103 ? 72.771 -10.213 120.776 1.00 23.50 234 PHE A N 1
ATOM 831 C CA . PHE A 1 103 ? 73.485 -11.477 120.634 1.00 22.05 234 PHE A CA 1
ATOM 832 C C . PHE A 1 103 ? 74.478 -11.406 119.492 1.00 24.33 234 PHE A C 1
ATOM 833 O O . PHE A 1 103 ? 75.651 -11.733 119.664 1.00 26.51 234 PHE A O 1
ATOM 841 N N . GLU A 1 104 ? 74.029 -10.954 118.318 1.00 22.86 235 GLU A N 1
ATOM 842 C CA . GLU A 1 104 ? 74.927 -10.911 117.167 1.00 26.33 235 GLU A CA 1
ATOM 843 C C . GLU A 1 104 ? 76.022 -9.857 117.326 1.00 23.25 235 GLU A C 1
ATOM 844 O O . GLU A 1 104 ? 77.088 -10.003 116.716 1.00 30.84 235 GLU A O 1
ATOM 850 N N . SER A 1 105 ? 75.813 -8.825 118.149 1.00 23.71 236 SER A N 1
ATOM 851 C CA . SER A 1 105 ? 76.820 -7.788 118.356 1.00 24.43 236 SER A CA 1
ATOM 852 C C . SER A 1 105 ? 77.647 -7.994 119.624 1.00 25.37 236 SER A C 1
ATOM 853 O O . SER A 1 105 ? 78.510 -7.156 119.936 1.00 26.46 236 SER A O 1
ATOM 856 N N . ASP A 1 106 ? 77.409 -9.079 120.369 1.00 27.60 237 ASP A N 1
ATOM 857 C CA . ASP A 1 106 ? 78.155 -9.351 121.608 1.00 23.80 237 ASP A CA 1
ATOM 858 C C . ASP A 1 106 ? 77.992 -8.204 122.614 1.00 24.59 237 ASP A C 1
ATOM 859 O O . ASP A 1 106 ? 78.963 -7.733 123.214 1.00 27.11 237 ASP A O 1
ATOM 864 N N . GLY A 1 107 ? 76.752 -7.738 122.789 1.00 21.95 238 GLY A N 1
ATOM 865 C CA . GLY A 1 107 ? 76.462 -6.567 123.591 1.00 21.33 238 GLY A CA 1
ATOM 866 C C . GLY A 1 107 ? 75.775 -6.889 124.907 1.00 24.10 238 GLY A C 1
ATOM 867 O O . GLY A 1 107 ? 75.885 -7.995 125.451 1.00 22.61 238 GLY A O 1
ATOM 868 N N . ILE A 1 108 ? 75.057 -5.896 125.436 1.00 17.29 239 ILE A N 1
ATOM 869 C CA . ILE A 1 108 ? 74.277 -6.058 126.659 1.00 17.80 239 ILE A CA 1
ATOM 870 C C . ILE A 1 108 ? 72.857 -5.550 126.395 1.00 21.59 239 ILE A C 1
ATOM 871 O O . ILE A 1 108 ? 72.617 -4.717 125.508 1.00 21.03 239 ILE A O 1
ATOM 876 N N . ILE A 1 109 ? 71.902 -6.085 127.144 1.00 17.02 240 ILE A N 1
ATOM 877 C CA . ILE A 1 109 ? 70.473 -5.803 126.964 1.00 19.44 240 ILE A CA 1
ATOM 878 C C . ILE A 1 109 ? 69.974 -5.030 128.181 1.00 21.53 240 ILE A C 1
ATOM 879 O O . ILE A 1 109 ? 70.017 -5.558 129.295 1.00 21.18 240 ILE A O 1
ATOM 884 N N . VAL A 1 110 ? 69.450 -3.821 127.973 1.00 19.16 241 VAL A N 1
ATOM 885 C CA . VAL A 1 110 ? 68.869 -3.028 129.065 1.00 20.86 241 VAL A CA 1
ATOM 886 C C . VAL A 1 110 ? 67.368 -3.299 129.119 1.00 19.85 241 VAL A C 1
ATOM 887 O O . VAL A 1 110 ? 66.610 -2.854 128.253 1.00 18.26 241 VAL A O 1
ATOM 891 N N . SER A 1 111 ? 66.917 -3.965 130.184 1.00 17.71 242 SER A N 1
ATOM 892 C CA . SER A 1 111 ? 65.531 -4.427 130.233 1.00 18.12 242 SER A CA 1
ATOM 893 C C . SER A 1 111 ? 65.274 -5.017 131.603 1.00 19.27 242 SER A C 1
ATOM 894 O O . SER A 1 111 ? 66.122 -5.770 132.093 1.00 17.11 242 SER A O 1
ATOM 897 N N . ASN A 1 112 ? 64.110 -4.741 132.194 1.00 16.44 243 ASN A N 1
ATOM 898 C CA . ASN A 1 112 ? 63.737 -5.457 133.424 1.00 16.85 243 ASN A CA 1
ATOM 899 C C . ASN A 1 112 ? 62.961 -6.729 133.122 1.00 18.06 243 ASN A C 1
ATOM 900 O O . ASN A 1 112 ? 62.662 -7.499 134.037 1.00 18.34 243 ASN A O 1
ATOM 905 N N . ASP A 1 113 ? 62.657 -6.986 131.838 1.00 18.89 244 ASP A N 1
ATOM 906 C CA . ASP A 1 113 ? 62.043 -8.239 131.417 1.00 20.74 244 ASP A CA 1
ATOM 907 C C . ASP A 1 113 ? 63.147 -9.164 130.914 1.00 21.13 244 ASP A C 1
ATOM 908 O O . ASP A 1 113 ? 63.997 -8.736 130.115 1.00 20.26 244 ASP A O 1
ATOM 913 N N . ASN A 1 114 ? 63.135 -10.428 131.355 1.00 18.22 245 ASN A N 1
ATOM 914 C CA . ASN A 1 114 ? 64.211 -11.332 130.947 1.00 18.96 245 ASN A CA 1
ATOM 915 C C . ASN A 1 114 ? 63.808 -12.309 129.837 1.00 19.57 245 ASN A C 1
ATOM 916 O O . ASN A 1 114 ? 64.505 -13.303 129.614 1.00 19.99 245 ASN A O 1
ATOM 921 N N . TYR A 1 115 ? 62.723 -12.036 129.117 1.00 16.84 246 TYR A N 1
ATOM 922 C CA . TYR A 1 115 ? 62.425 -12.719 127.839 1.00 18.90 246 TYR A CA 1
ATOM 923 C C . TYR A 1 115 ? 62.446 -14.259 127.913 1.00 22.52 246 TYR A C 1
ATOM 924 O O . TYR A 1 115 ? 63.115 -14.925 127.121 1.00 22.51 246 TYR A O 1
ATOM 933 N N . ARG A 1 116 ? 61.639 -14.848 128.825 1.00 18.90 247 ARG A N 1
ATOM 934 C CA . ARG A 1 116 ? 61.744 -16.294 129.011 1.00 21.85 247 ARG A CA 1
ATOM 935 C C . ARG A 1 116 ? 61.232 -17.096 127.810 1.00 24.85 247 ARG A C 1
ATOM 936 O O . ARG A 1 116 ? 61.718 -18.205 127.564 1.00 21.88 247 ARG A O 1
ATOM 944 N N . ASP A 1 117 ? 60.267 -16.581 127.046 1.00 21.82 248 ASP A N 1
ATOM 945 C CA . ASP A 1 117 ? 59.871 -17.293 125.825 1.00 22.84 248 ASP A CA 1
ATOM 946 C C . ASP A 1 117 ? 61.049 -17.440 124.849 1.00 22.22 248 ASP A C 1
ATOM 947 O O . ASP A 1 117 ? 61.338 -18.551 124.362 1.00 24.33 248 ASP A O 1
ATOM 952 N N . LEU A 1 118 ? 61.751 -16.331 124.556 1.00 21.31 249 LEU A N 1
ATOM 953 C CA . LEU A 1 118 ? 62.892 -16.428 123.645 1.00 26.70 249 LEU A CA 1
ATOM 954 C C . LEU A 1 118 ? 64.017 -17.263 124.246 1.00 28.59 249 LEU A C 1
ATOM 955 O O . LEU A 1 118 ? 64.679 -18.022 123.530 1.00 25.41 249 LEU A O 1
ATOM 960 N N . ALA A 1 119 ? 64.250 -17.140 125.563 1.00 23.44 250 ALA A N 1
ATOM 961 C CA . ALA A 1 119 ? 65.260 -17.960 126.228 1.00 19.90 250 ALA A CA 1
ATOM 962 C C . ALA A 1 119 ? 64.969 -19.437 126.050 1.00 21.97 250 ALA A C 1
ATOM 963 O O . ALA A 1 119 ? 65.886 -20.252 125.859 1.00 28.20 250 ALA A O 1
ATOM 965 N N . ASN A 1 120 ? 63.695 -19.818 126.137 1.00 24.51 251 ASN A N 1
ATOM 966 C CA . ASN A 1 120 ? 63.357 -21.222 125.996 1.00 26.83 251 ASN A CA 1
ATOM 967 C C . ASN A 1 120 ? 63.365 -21.690 124.550 1.00 28.47 251 ASN A C 1
ATOM 968 O O . ASN A 1 120 ? 63.375 -22.899 124.314 1.00 31.55 251 ASN A O 1
ATOM 973 N N . GLU A 1 121 ? 63.391 -20.767 123.590 1.00 26.44 252 GLU A N 1
ATOM 974 C CA . GLU A 1 121 ? 63.471 -21.179 122.188 1.00 27.45 252 GLU A CA 1
ATOM 975 C C . GLU A 1 121 ? 64.863 -21.688 121.798 1.00 29.62 252 GLU A C 1
ATOM 976 O O . GLU A 1 121 ? 64.984 -22.655 121.035 1.00 31.33 252 GLU A O 1
ATOM 982 N N . LYS A 1 122 ? 65.923 -21.022 122.258 1.00 29.59 253 LYS A N 1
ATOM 983 C CA . LYS A 1 122 ? 67.298 -21.310 121.837 1.00 29.51 253 LYS A CA 1
ATOM 984 C C . LYS A 1 122 ? 68.174 -21.324 123.083 1.00 28.34 253 LYS A C 1
ATOM 985 O O . LYS A 1 122 ? 68.298 -20.280 123.744 1.00 29.10 253 LYS A O 1
ATOM 991 N N . PRO A 1 123 ? 68.827 -22.443 123.418 1.00 33.24 254 PRO A N 1
ATOM 992 C CA . PRO A 1 123 ? 69.689 -22.469 124.621 1.00 31.58 254 PRO A CA 1
ATOM 993 C C . PRO A 1 123 ? 70.788 -21.419 124.628 1.00 33.22 254 PRO A C 1
ATOM 994 O O . PRO A 1 123 ? 71.144 -20.902 125.708 1.00 30.40 254 PRO A O 1
ATOM 998 N N . GLU A 1 124 ? 71.330 -21.075 123.449 1.00 32.37 255 GLU A N 1
ATOM 999 C CA . GLU A 1 124 ? 72.375 -20.061 123.406 1.00 31.16 255 GLU A CA 1
ATOM 1000 C C . GLU A 1 124 ? 71.827 -18.689 123.780 1.00 27.59 255 GLU A C 1
ATOM 1001 O O . GLU A 1 124 ? 72.536 -17.894 124.407 1.00 22.58 255 GLU A O 1
ATOM 1007 N N . TRP A 1 125 ? 70.562 -18.400 123.430 1.00 29.46 256 TRP A N 1
ATOM 1008 C CA . TRP A 1 125 ? 69.936 -17.151 123.845 1.00 22.55 256 TRP A CA 1
ATOM 1009 C C . TRP A 1 125 ? 69.656 -17.140 125.338 1.00 20.76 256 TRP A C 1
ATOM 1010 O O . TRP A 1 125 ? 69.815 -16.102 125.985 1.00 22.06 256 TRP A O 1
ATOM 1021 N N . LYS A 1 126 ? 69.230 -18.268 125.910 1.00 21.10 257 LYS A N 1
ATOM 1022 C CA . LYS A 1 126 ? 69.026 -18.293 127.361 1.00 21.51 257 LYS A CA 1
ATOM 1023 C C . LYS A 1 126 ? 70.320 -17.948 128.100 1.00 23.06 257 LYS A C 1
ATOM 1024 O O . LYS A 1 126 ? 70.320 -17.099 129.015 1.00 22.32 257 LYS A O 1
ATOM 1030 N N . LYS A 1 127 ? 71.429 -18.609 127.727 1.00 22.09 258 LYS A N 1
ATOM 1031 C CA . LYS A 1 127 ? 72.703 -18.322 128.383 1.00 25.65 258 LYS A CA 1
ATOM 1032 C C . LYS A 1 127 ? 73.127 -16.867 128.172 1.00 23.91 258 LYS A C 1
ATOM 1033 O O . LYS A 1 127 ? 73.591 -16.201 129.119 1.00 24.72 258 LYS A O 1
ATOM 1035 N N . PHE A 1 128 ? 72.969 -16.348 126.936 1.00 21.35 259 PHE A N 1
ATOM 1036 C CA . PHE A 1 128 ? 73.342 -14.959 126.654 1.00 18.08 259 PHE A CA 1
ATOM 1037 C C . PHE A 1 128 ? 72.512 -13.979 127.479 1.00 27.49 259 PHE A C 1
ATOM 1038 O O . PHE A 1 128 ? 73.072 -13.105 128.158 1.00 22.00 259 PHE A O 1
ATOM 1046 N N . ILE A 1 129 ? 71.177 -14.111 127.437 1.00 21.66 260 ILE A N 1
ATOM 1047 C CA . ILE A 1 129 ? 70.302 -13.230 128.219 1.00 18.74 260 ILE A CA 1
ATOM 1048 C C . ILE A 1 129 ? 70.645 -13.301 129.696 1.00 22.44 260 ILE A C 1
ATOM 1049 O O . ILE A 1 129 ? 70.703 -12.274 130.377 1.00 24.13 260 ILE A O 1
ATOM 1054 N N . ASP A 1 130 ? 70.882 -14.500 130.215 1.00 23.70 261 ASP A N 1
ATOM 1055 C CA . ASP A 1 130 ? 71.149 -14.592 131.653 1.00 22.72 261 ASP A CA 1
ATOM 1056 C C . ASP A 1 130 ? 72.467 -13.915 132.024 1.00 24.66 261 ASP A C 1
ATOM 1057 O O . ASP A 1 130 ? 72.603 -13.411 133.146 1.00 25.49 261 ASP A O 1
ATOM 1062 N N . GLU A 1 131 ? 73.447 -13.889 131.102 1.00 18.65 262 GLU A N 1
ATOM 1063 C CA . GLU A 1 131 ? 74.736 -13.273 131.399 1.00 21.01 262 GLU A CA 1
ATOM 1064 C C . GLU A 1 131 ? 74.810 -11.790 131.042 1.00 21.27 262 GLU A C 1
ATOM 1065 O O . GLU A 1 131 ? 75.685 -11.086 131.567 1.00 23.08 262 GLU A O 1
ATOM 1071 N N . ARG A 1 132 ? 73.943 -11.294 130.154 1.00 20.42 263 ARG A N 1
ATOM 1072 C CA . ARG A 1 132 ? 74.122 -9.963 129.576 1.00 19.00 263 ARG A CA 1
ATOM 1073 C C . ARG A 1 132 ? 72.947 -9.029 129.831 1.00 18.52 263 ARG A C 1
ATOM 1074 O O . ARG A 1 132 ? 72.908 -7.939 129.255 1.00 18.45 263 ARG A O 1
ATOM 1082 N N . LEU A 1 133 ? 72.012 -9.400 130.712 1.00 16.51 264 LEU A N 1
ATOM 1083 C CA . LEU A 1 133 ? 70.865 -8.564 131.038 1.00 16.89 264 LEU A CA 1
ATOM 1084 C C . LEU A 1 133 ? 71.265 -7.501 132.048 1.00 19.70 264 LEU A C 1
ATOM 1085 O O . LEU A 1 133 ? 71.834 -7.821 133.104 1.00 21.16 264 LEU A O 1
ATOM 1090 N N . LEU A 1 134 ? 70.923 -6.252 131.758 1.00 18.38 265 LEU A N 1
ATOM 1091 C CA . LEU A 1 134 ? 71.108 -5.163 132.716 1.00 18.70 265 LEU A CA 1
ATOM 1092 C C . LEU A 1 134 ? 69.727 -4.678 133.138 1.00 20.02 265 LEU A C 1
ATOM 1093 O O . LEU A 1 134 ? 69.048 -3.989 132.362 1.00 18.72 265 LEU A O 1
ATOM 1098 N N . MET A 1 135 ? 69.335 -5.016 134.387 1.00 16.76 266 MET A N 1
ATOM 1099 C CA . MET A 1 135 ? 68.121 -4.477 134.973 1.00 17.08 266 MET A CA 1
ATOM 1100 C C . MET A 1 135 ? 68.444 -3.090 135.530 1.00 18.89 266 MET A C 1
ATOM 1101 O O . MET A 1 135 ? 69.591 -2.638 135.458 1.00 18.35 266 MET A O 1
ATOM 1106 N N . TYR A 1 136 ? 67.454 -2.395 136.095 1.00 20.05 267 TYR A N 1
ATOM 1107 C CA . TYR A 1 136 ? 67.662 -0.999 136.515 1.00 21.37 267 TYR A CA 1
ATOM 1108 C C . TYR A 1 136 ? 66.485 -0.569 137.376 1.00 21.57 267 TYR A C 1
ATOM 1109 O O . TYR A 1 136 ? 65.418 -1.187 137.342 1.00 20.86 267 TYR A O 1
ATOM 1118 N N . SER A 1 137 ? 66.679 0.513 138.135 1.00 19.21 268 SER A N 1
ATOM 1119 C CA . SER A 1 137 ? 65.568 1.248 138.732 1.00 21.90 268 SER A CA 1
ATOM 1120 C C . SER A 1 137 ? 65.666 2.718 138.351 1.00 22.96 268 SER A C 1
ATOM 1121 O O . SER A 1 137 ? 66.765 3.231 138.175 1.00 26.69 268 SER A O 1
ATOM 1124 N N . PHE A 1 138 ? 64.517 3.400 138.234 1.00 21.15 269 PHE A N 1
ATOM 1125 C CA . PHE A 1 138 ? 64.460 4.861 138.224 1.00 18.60 269 PHE A CA 1
ATOM 1126 C C . PHE A 1 138 ? 64.135 5.373 139.630 1.00 23.86 269 PHE A C 1
ATOM 1127 O O . PHE A 1 138 ? 63.321 4.780 140.341 1.00 28.35 269 PHE A O 1
ATOM 1135 N N . VAL A 1 139 ? 64.725 6.505 139.997 1.00 22.34 270 VAL A N 1
ATOM 1136 C CA . VAL A 1 139 ? 64.223 7.322 141.101 1.00 23.78 270 VAL A CA 1
ATOM 1137 C C . VAL A 1 139 ? 63.966 8.691 140.495 1.00 25.93 270 VAL A C 1
ATOM 1138 O O . VAL A 1 139 ? 64.907 9.460 140.270 1.00 27.41 270 VAL A O 1
ATOM 1142 N N . ASN A 1 140 ? 62.695 8.979 140.192 1.00 26.58 271 ASN A N 1
ATOM 1143 C CA . ASN A 1 140 ? 62.293 10.197 139.479 1.00 28.16 271 ASN A CA 1
ATOM 1144 C C . ASN A 1 140 ? 63.046 10.202 138.154 1.00 25.08 271 ASN A C 1
ATOM 1145 O O . ASN A 1 140 ? 62.888 9.236 137.384 1.00 26.52 271 ASN A O 1
ATOM 1150 N N . ASP A 1 141 ? 63.892 11.197 137.864 1.00 29.71 272 ASP A N 1
ATOM 1151 C CA . ASP A 1 141 ? 64.643 11.234 136.609 1.00 28.35 272 ASP A CA 1
ATOM 1152 C C . ASP A 1 141 ? 66.030 10.596 136.721 1.00 32.25 272 ASP A C 1
ATOM 1153 O O . ASP A 1 141 ? 66.847 10.743 135.802 1.00 31.31 272 ASP A O 1
ATOM 1158 N N . LYS A 1 142 ? 66.328 9.916 137.823 1.00 26.46 273 LYS A N 1
ATOM 1159 C CA . LYS A 1 142 ? 67.639 9.327 138.057 1.00 24.99 273 LYS A CA 1
ATOM 1160 C C . LYS A 1 142 ? 67.627 7.869 137.602 1.00 25.97 273 LYS A C 1
ATOM 1161 O O . LYS A 1 142 ? 66.965 7.021 138.214 1.00 26.76 273 LYS A O 1
ATOM 1167 N N . PHE A 1 143 ? 68.366 7.575 136.526 1.00 22.44 274 PHE A N 1
ATOM 1168 C CA . PHE A 1 143 ? 68.513 6.212 136.034 1.00 19.91 274 PHE A CA 1
ATOM 1169 C C . PHE A 1 143 ? 69.597 5.504 136.846 1.00 23.03 274 PHE A C 1
ATOM 1170 O O . PHE A 1 143 ? 70.751 5.944 136.856 1.00 24.77 274 PHE A O 1
ATOM 1178 N N . MET A 1 144 ? 69.238 4.424 137.554 1.00 23.83 275 MET A N 1
ATOM 1179 C CA . MET A 1 144 ? 70.153 3.734 138.466 1.00 18.84 275 MET A CA 1
ATOM 1180 C C . MET A 1 144 ? 70.272 2.259 138.108 1.00 24.30 275 MET A C 1
ATOM 1181 O O . MET A 1 144 ? 69.529 1.416 138.665 1.00 21.33 275 MET A O 1
ATOM 1186 N N . PRO A 1 145 ? 71.207 1.892 137.215 1.00 22.25 276 PRO A N 1
ATOM 1187 C CA . PRO A 1 145 ? 71.558 0.479 137.056 1.00 20.85 276 PRO A CA 1
ATOM 1188 C C . PRO A 1 145 ? 72.275 -0.025 138.296 1.00 20.95 276 PRO A C 1
ATOM 1189 O O . PRO A 1 145 ? 72.956 0.748 138.991 1.00 24.13 276 PRO A O 1
ATOM 1193 N N . PRO A 1 146 ? 72.164 -1.314 138.607 1.00 23.08 277 PRO A N 1
ATOM 1194 C CA . PRO A 1 146 ? 72.871 -1.868 139.786 1.00 21.81 277 PRO A CA 1
ATOM 1195 C C . PRO A 1 146 ? 74.368 -1.997 139.531 1.00 19.35 277 PRO A C 1
ATOM 1196 O O . PRO A 1 146 ? 74.821 -2.338 138.430 1.00 21.68 277 PRO A O 1
ATOM 1200 N N . ASP A 1 147 ? 75.145 -1.696 140.565 1.00 24.08 278 ASP A N 1
ATOM 1201 C CA . ASP A 1 147 ? 76.577 -1.935 140.475 1.00 25.58 278 ASP A CA 1
ATOM 1202 C C . ASP A 1 147 ? 76.917 -3.420 140.454 1.00 25.33 278 ASP A C 1
ATOM 1203 O O . ASP A 1 147 ? 78.072 -3.764 140.172 1.00 27.85 278 ASP A O 1
ATOM 1208 N N . ASP A 1 148 ? 75.951 -4.295 140.766 1.00 23.72 279 ASP A N 1
ATOM 1209 C CA . ASP A 1 148 ? 76.167 -5.739 140.863 1.00 23.89 279 ASP A CA 1
ATOM 1210 C C . ASP A 1 148 ? 75.164 -6.445 139.964 1.00 26.37 279 ASP A C 1
ATOM 1211 O O . ASP A 1 148 ? 74.313 -7.203 140.438 1.00 23.73 279 ASP A O 1
ATOM 1216 N N . PRO A 1 149 ? 75.266 -6.246 138.645 1.00 22.23 280 PRO A N 1
ATOM 1217 C CA . PRO A 1 149 ? 74.188 -6.714 137.751 1.00 22.68 280 PRO A CA 1
ATOM 1218 C C . PRO A 1 149 ? 73.988 -8.220 137.776 1.00 23.34 280 PRO A C 1
ATOM 1219 O O . PRO A 1 149 ? 72.894 -8.710 137.483 1.00 26.88 280 PRO A O 1
ATOM 1223 N N . LEU A 1 150 ? 75.039 -8.967 138.086 1.00 20.73 281 LEU A N 1
ATOM 1224 C CA . LEU A 1 150 ? 74.983 -10.413 138.206 1.00 27.06 281 LEU A CA 1
ATOM 1225 C C . LEU A 1 150 ? 75.109 -10.867 139.658 1.00 34.55 281 LEU A C 1
ATOM 1226 O O . LEU A 1 150 ? 75.559 -11.983 139.918 1.00 38.37 281 LEU A O 1
ATOM 1231 N N . GLY A 1 151 ? 74.734 -10.029 140.609 1.00 28.80 282 GLY A N 1
ATOM 1232 C CA . GLY A 1 151 ? 74.832 -10.426 142.005 1.00 28.42 282 GLY A CA 1
ATOM 1233 C C . GLY A 1 151 ? 76.196 -10.209 142.634 1.00 29.91 282 GLY A C 1
ATOM 1234 O O . GLY A 1 151 ? 77.157 -9.705 142.033 1.00 27.85 282 GLY A O 1
ATOM 1235 N N . ARG A 1 152 ? 76.262 -10.677 143.897 1.00 33.36 283 ARG A N 1
ATOM 1236 C CA A ARG A 1 152 ? 77.387 -10.465 144.810 0.51 41.27 283 ARG A CA 1
ATOM 1237 C CA B ARG A 1 152 ? 77.393 -10.356 144.763 0.49 40.61 283 ARG A CA 1
ATOM 1238 C C . ARG A 1 152 ? 78.737 -10.772 144.166 1.00 44.00 283 ARG A C 1
ATOM 1239 O O . ARG A 1 152 ? 79.720 -10.034 144.315 1.00 45.19 283 ARG A O 1
ATOM 1254 N N . HIS A 1 153 ? 78.819 -11.918 143.499 1.00 35.43 284 HIS A N 1
ATOM 1255 C CA . HIS A 1 153 ? 80.107 -12.409 143.023 1.00 35.17 284 HIS A CA 1
ATOM 1256 C C . HIS A 1 153 ? 80.350 -12.163 141.543 1.00 36.77 284 HIS A C 1
ATOM 1257 O O . HIS A 1 153 ? 81.379 -12.605 141.026 1.00 39.34 284 HIS A O 1
ATOM 1264 N N . GLY A 1 154 ? 79.446 -11.475 140.861 1.00 29.14 285 GLY A N 1
ATOM 1265 C CA . GLY A 1 154 ? 79.607 -11.208 139.448 1.00 28.87 285 GLY A CA 1
ATOM 1266 C C . GLY A 1 154 ? 80.509 -10.015 139.221 1.00 31.94 285 GLY A C 1
ATOM 1267 O O . GLY A 1 154 ? 81.105 -9.466 140.153 1.00 35.73 285 GLY A O 1
ATOM 1268 N N . PRO A 1 155 ? 80.609 -9.579 137.969 1.00 28.27 286 PRO A N 1
ATOM 1269 C CA . PRO A 1 155 ? 81.440 -8.415 137.659 1.00 31.27 286 PRO A CA 1
ATOM 1270 C C . PRO A 1 155 ? 80.845 -7.140 138.230 1.00 30.36 286 PRO A C 1
ATOM 1271 O O . PRO A 1 155 ? 79.635 -7.026 138.424 1.00 29.34 286 PRO A O 1
ATOM 1275 N N . SER A 1 156 ? 81.713 -6.164 138.479 1.00 30.74 287 SER A N 1
ATOM 1276 C CA . SER A 1 156 ? 81.227 -4.810 138.694 1.00 28.22 287 SER A CA 1
ATOM 1277 C C . SER A 1 156 ? 80.500 -4.323 137.446 1.00 31.67 287 SER A C 1
ATOM 1278 O O . SER A 1 156 ? 80.719 -4.820 136.338 1.00 28.41 287 SER A O 1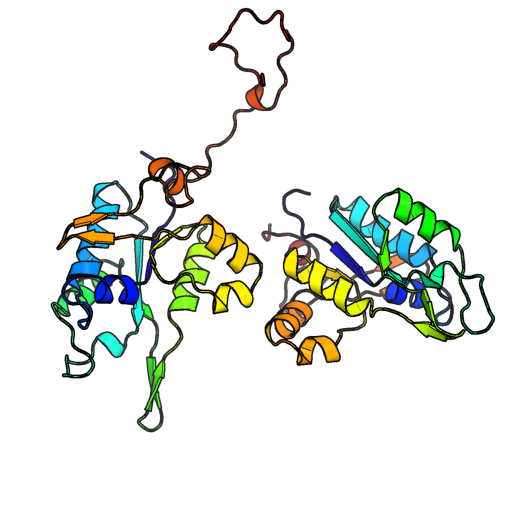
ATOM 1281 N N . LEU A 1 157 ? 79.624 -3.335 137.641 1.00 25.00 288 LEU A N 1
ATOM 1282 C CA . LEU A 1 157 ? 78.940 -2.712 136.504 1.00 24.76 288 LEU A CA 1
ATOM 1283 C C . LEU A 1 157 ? 79.947 -2.083 135.544 1.00 27.78 288 LEU A C 1
ATOM 1284 O O . LEU A 1 157 ? 79.771 -2.150 134.326 1.00 23.73 288 LEU A O 1
ATOM 1289 N N . ASP A 1 158 ? 81.011 -1.471 136.080 1.00 27.60 289 ASP A N 1
ATOM 1290 C CA . ASP A 1 158 ? 82.083 -0.935 135.240 1.00 32.19 289 ASP A CA 1
ATOM 1291 C C . ASP A 1 158 ? 82.639 -1.995 134.303 1.00 35.36 289 ASP A C 1
ATOM 1292 O O . ASP A 1 158 ? 82.808 -1.748 133.101 1.00 33.47 289 ASP A O 1
ATOM 1297 N N . ASN A 1 159 ? 82.955 -3.184 134.836 1.00 27.73 290 ASN A N 1
ATOM 1298 C CA . ASN A 1 159 ? 83.515 -4.222 133.979 1.00 28.62 290 ASN A CA 1
ATOM 1299 C C . ASN A 1 159 ? 82.451 -4.925 133.137 1.00 29.56 290 ASN A C 1
ATOM 1300 O O . ASN A 1 159 ? 82.759 -5.381 132.034 1.00 29.45 290 ASN A O 1
ATOM 1305 N N . PHE A 1 160 ? 81.204 -5.007 133.616 1.00 25.15 291 PHE A N 1
ATOM 1306 C CA . PHE A 1 160 ? 80.125 -5.600 132.824 1.00 24.47 291 PHE A CA 1
ATOM 1307 C C . PHE A 1 160 ? 79.936 -4.866 131.504 1.00 27.01 291 PHE A C 1
ATOM 1308 O O . PHE A 1 160 ? 79.570 -5.478 130.487 1.00 24.43 291 PHE A O 1
ATOM 1316 N N . LEU A 1 161 ? 80.194 -3.563 131.494 1.00 24.46 292 LEU A N 1
ATOM 1317 C CA . LEU A 1 161 ? 79.950 -2.767 130.295 1.00 21.88 292 LEU A CA 1
ATOM 1318 C C . LEU A 1 161 ? 81.164 -2.688 129.374 1.00 28.32 292 LEU A C 1
ATOM 1319 O O . LEU A 1 161 ? 81.068 -2.075 128.303 1.00 30.14 292 LEU A O 1
ATOM 1324 N N . ARG A 1 162 ? 82.269 -3.342 129.730 1.00 25.09 293 ARG A N 1
ATOM 1325 C CA . ARG A 1 162 ? 83.500 -3.340 128.953 1.00 27.21 293 ARG A CA 1
ATOM 1326 C C . ARG A 1 162 ? 83.682 -4.682 128.257 1.00 37.61 293 ARG A C 1
ATOM 1327 O O . ARG A 1 162 ? 83.216 -5.718 128.740 1.00 34.43 293 ARG A O 1
ATOM 1335 N N . LYS A 1 163 ? 84.374 -4.655 127.110 1.00 33.52 294 LYS A N 1
ATOM 1336 C CA . LYS A 1 163 ? 84.713 -5.901 126.432 1.00 35.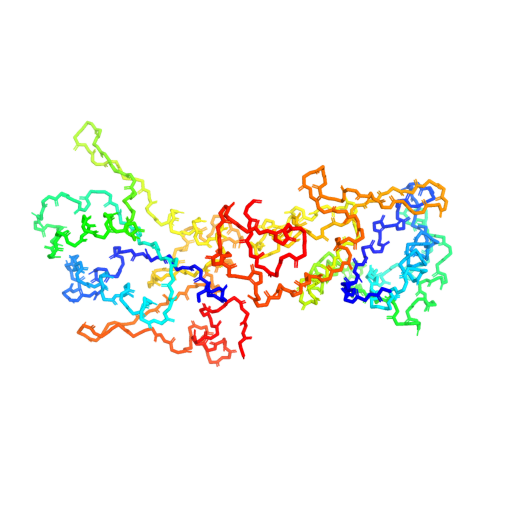10 294 LYS A CA 1
ATOM 1337 C C . LYS A 1 163 ? 85.766 -6.684 127.208 1.00 43.11 294 LYS A C 1
ATOM 1338 O O . LYS A 1 163 ? 85.663 -7.909 127.340 1.00 49.31 294 LYS A O 1
ATOM 1344 N N . LYS A 1 164 ? 86.788 -6.000 127.719 1.00 43.38 295 LYS A N 1
ATOM 1345 C CA . LYS A 1 164 ? 87.847 -6.624 128.508 1.00 51.30 295 LYS A CA 1
ATOM 1346 C C . LYS A 1 164 ? 87.904 -5.966 129.883 1.00 53.16 295 LYS A C 1
ATOM 1347 O O . LYS A 1 164 ? 88.088 -4.739 129.964 1.00 50.42 295 LYS A O 1
ATOM 1349 N N . PRO A 1 165 ? 87.752 -6.718 130.977 1.00 58.74 296 PRO A N 1
ATOM 1350 C CA . PRO A 1 165 ? 87.843 -6.106 132.313 1.00 59.00 296 PRO A CA 1
ATOM 1351 C C . PRO A 1 165 ? 89.149 -5.343 132.490 1.00 64.18 296 PRO A C 1
ATOM 1352 O O . PRO A 1 165 ? 90.207 -5.777 132.032 1.00 65.65 296 PRO A O 1
ATOM 1354 N N . ILE A 1 166 ? 89.064 -4.190 133.152 1.00 66.12 297 ILE A N 1
ATOM 1355 C CA . ILE A 1 166 ? 90.222 -3.304 133.304 1.00 66.57 297 ILE A CA 1
ATOM 1356 C C . ILE A 1 166 ? 90.931 -3.512 134.645 1.00 71.14 297 ILE A C 1
ATOM 1357 O O . ILE A 1 166 ? 90.413 -4.177 135.543 1.00 71.46 297 ILE A O 1
ATOM 1359 N N . GLY B 1 1 ? 112.442 -13.195 114.690 1.00 79.71 132 GLY B N 1
ATOM 1360 C CA . GLY B 1 1 ? 111.029 -12.867 114.746 1.00 76.33 132 GLY B CA 1
ATOM 1361 C C . GLY B 1 1 ? 110.540 -12.649 116.159 1.00 79.72 132 GLY B C 1
ATOM 1362 O O . GLY B 1 1 ? 111.181 -13.090 117.111 1.00 85.67 132 GLY B O 1
ATOM 1363 N N . GLU B 1 2 ? 109.403 -11.974 116.306 1.00 74.10 133 GLU B N 1
ATOM 1364 C CA . GLU B 1 2 ? 108.877 -11.690 117.633 1.00 59.06 133 GLU B CA 1
ATOM 1365 C C . GLU B 1 2 ? 107.381 -11.398 117.546 1.00 51.81 133 GLU B C 1
ATOM 1366 O O . GLU B 1 2 ? 106.753 -11.498 116.482 1.00 43.14 133 GLU B O 1
ATOM 1372 N N . ASN B 1 3 ? 106.821 -11.038 118.701 1.00 39.00 134 ASN B N 1
ATOM 1373 C CA . ASN B 1 3 ? 105.382 -10.820 118.872 1.00 40.68 134 ASN B CA 1
ATOM 1374 C C . ASN B 1 3 ? 104.554 -12.017 118.412 1.00 32.17 134 ASN B C 1
ATOM 1375 O O . ASN B 1 3 ? 103.506 -11.856 117.783 1.00 35.28 134 ASN B O 1
ATOM 1380 N N . LEU B 1 4 ? 104.979 -13.231 118.780 1.00 30.13 135 LEU B N 1
ATOM 1381 C CA . LEU B 1 4 ? 104.283 -14.438 118.326 1.00 26.91 135 LEU B CA 1
ATOM 1382 C C . LEU B 1 4 ? 103.002 -14.697 119.110 1.00 25.55 135 LEU B C 1
ATOM 1383 O O . LEU B 1 4 ? 102.959 -14.555 120.342 1.00 27.26 135 LEU B O 1
ATOM 1388 N N . ARG B 1 5 ? 101.963 -15.119 118.403 1.00 23.05 136 ARG B N 1
ATOM 1389 C CA . ARG B 1 5 ? 100.731 -15.520 119.079 1.00 20.14 136 ARG B CA 1
ATOM 1390 C C . ARG B 1 5 ? 100.885 -16.888 119.750 1.00 19.58 136 ARG B C 1
ATOM 1391 O O . ARG B 1 5 ? 101.583 -17.775 119.249 1.00 19.51 136 ARG B O 1
ATOM 1399 N N . PRO B 1 6 ? 100.237 -17.090 120.890 1.00 20.46 137 PRO B N 1
ATOM 1400 C CA . PRO B 1 6 ? 100.152 -18.446 121.441 1.00 18.04 137 PRO B CA 1
ATOM 1401 C C . PRO B 1 6 ? 99.421 -19.377 120.476 1.00 19.17 137 PRO B C 1
ATOM 1402 O O . PRO B 1 6 ? 98.511 -18.975 119.749 1.00 20.50 137 PRO B O 1
ATOM 1406 N N . VAL B 1 7 ? 99.830 -20.636 120.469 1.00 18.47 138 VAL B N 1
ATOM 1407 C CA . VAL B 1 7 ? 99.314 -21.627 119.526 1.00 15.59 138 VAL B CA 1
ATOM 1408 C C . VAL B 1 7 ? 98.616 -22.721 120.322 1.00 18.57 138 VAL B C 1
ATOM 1409 O O . VAL B 1 7 ? 99.202 -23.257 121.274 1.00 17.49 138 VAL B O 1
ATOM 1413 N N . VAL B 1 8 ? 97.366 -23.035 119.958 1.00 16.62 139 VAL B N 1
ATOM 1414 C CA . VAL B 1 8 ? 96.595 -24.089 120.637 1.00 17.30 139 VAL B CA 1
ATOM 1415 C C . VAL B 1 8 ? 96.165 -25.101 119.584 1.00 18.48 139 VAL B C 1
ATOM 1416 O O . VAL B 1 8 ? 95.483 -24.738 118.620 1.00 18.00 139 VAL B O 1
ATOM 1420 N N . ILE B 1 9 ? 96.533 -26.364 119.778 1.00 16.15 140 ILE B N 1
ATOM 1421 C CA . ILE B 1 9 ? 96.360 -27.404 118.762 1.00 20.09 140 ILE B CA 1
ATOM 1422 C C . ILE B 1 9 ? 95.302 -28.403 119.220 1.00 20.40 140 ILE B C 1
ATOM 1423 O O . ILE B 1 9 ? 95.360 -28.920 120.353 1.00 19.17 140 ILE B O 1
ATOM 1428 N N . ASN B 1 10 ? 94.357 -28.708 118.315 1.00 17.43 141 ASN B N 1
ATOM 1429 C CA . ASN B 1 10 ? 93.395 -29.803 118.475 1.00 19.17 141 ASN B CA 1
ATOM 1430 C C . ASN B 1 10 ? 94.149 -31.099 118.171 1.00 21.14 141 ASN B C 1
ATOM 1431 O O . ASN B 1 10 ? 94.293 -31.522 117.018 1.00 17.54 141 ASN B O 1
ATOM 1436 N N . GLY B 1 11 ? 94.689 -31.718 119.232 1.00 22.07 142 GLY B N 1
ATOM 1437 C CA . GLY B 1 11 ? 95.570 -32.861 119.055 1.00 23.91 142 GLY B CA 1
ATOM 1438 C C . GLY B 1 11 ? 94.906 -34.030 118.359 1.00 23.06 142 GLY B C 1
ATOM 1439 O O . GLY B 1 11 ? 95.526 -34.699 117.520 1.00 21.84 142 GLY B O 1
ATOM 1440 N N . SER B 1 12 ? 93.638 -34.298 118.700 1.00 18.96 143 SER B N 1
ATOM 1441 C CA . SER B 1 12 ? 92.926 -35.421 118.102 1.00 21.63 143 SER B CA 1
ATOM 1442 C C . SER B 1 12 ? 92.733 -35.191 116.606 1.00 18.98 143 SER B C 1
ATOM 1443 O O . SER B 1 12 ? 92.922 -36.101 115.797 1.00 25.72 143 SER B O 1
ATOM 1446 N N . ASN B 1 13 ? 92.332 -33.985 116.241 1.00 19.05 144 ASN B N 1
ATOM 1447 C CA . ASN B 1 13 ? 92.132 -33.688 114.818 1.00 19.50 144 ASN B CA 1
ATOM 1448 C C . ASN B 1 13 ? 93.412 -33.940 114.021 1.00 20.10 144 ASN B C 1
ATOM 1449 O O . ASN B 1 13 ? 93.381 -34.531 112.924 1.00 21.74 144 ASN B O 1
ATOM 1454 N N . VAL B 1 14 ? 94.542 -33.475 114.556 1.00 21.29 145 VAL B N 1
ATOM 1455 C CA . VAL B 1 14 ? 95.823 -33.603 113.870 1.00 20.64 145 VAL B CA 1
ATOM 1456 C C . VAL B 1 14 ? 96.248 -35.068 113.791 1.00 23.62 145 VAL B C 1
ATOM 1457 O O . VAL B 1 14 ? 96.690 -35.548 112.731 1.00 23.88 145 VAL B O 1
ATOM 1461 N N . ALA B 1 15 ? 96.113 -35.809 114.904 1.00 19.56 146 ALA B N 1
ATOM 1462 C CA . ALA B 1 15 ? 96.481 -37.225 114.915 1.00 22.62 146 ALA B CA 1
ATOM 1463 C C . ALA B 1 15 ? 95.622 -38.044 113.957 1.00 24.79 146 ALA B C 1
ATOM 1464 O O . ALA B 1 15 ? 96.123 -38.949 113.270 1.00 26.68 146 ALA B O 1
ATOM 1466 N N . MET B 1 16 ? 94.328 -37.733 113.860 1.00 23.35 147 MET B N 1
ATOM 1467 C CA . MET B 1 16 ? 93.507 -38.474 112.906 1.00 28.87 147 MET B CA 1
ATOM 1468 C C . MET B 1 16 ? 93.894 -38.124 111.476 1.00 27.18 147 MET B C 1
ATOM 1469 O O . MET B 1 16 ? 93.885 -38.990 110.604 1.00 25.90 147 MET B O 1
ATOM 1474 N N . SER B 1 17 ? 94.262 -36.870 111.232 1.00 26.39 148 SER B N 1
ATOM 1475 C CA . SER B 1 17 ? 94.583 -36.450 109.869 1.00 26.64 148 SER B CA 1
ATOM 1476 C C . SER B 1 17 ? 95.866 -37.106 109.359 1.00 26.40 148 SER B C 1
ATOM 1477 O O . SER B 1 17 ? 95.982 -37.410 108.163 1.00 27.46 148 SER B O 1
ATOM 1480 N N . HIS B 1 18 ? 96.847 -37.285 110.236 1.00 29.25 149 HIS B N 1
ATOM 1481 C CA . HIS B 1 18 ? 98.156 -37.801 109.867 1.00 30.20 149 HIS B CA 1
ATOM 1482 C C . HIS B 1 18 ? 98.141 -39.314 109.665 1.00 33.38 149 HIS B C 1
ATOM 1483 O O . HIS B 1 18 ? 97.402 -40.046 110.324 1.00 32.11 149 HIS B O 1
ATOM 1490 N N . GLY B 1 19 ? 99.028 -39.787 108.792 1.00 27.88 150 GLY B N 1
ATOM 1491 C CA . GLY B 1 19 ? 99.120 -41.219 108.556 1.00 30.53 150 GLY B CA 1
ATOM 1492 C C . GLY B 1 19 ? 97.821 -41.751 107.999 1.00 36.32 150 GLY B C 1
ATOM 1493 O O . GLY B 1 19 ? 97.156 -41.106 107.175 1.00 35.57 150 GLY B O 1
ATOM 1494 N N . ASN B 1 20 ? 97.459 -42.954 108.430 1.00 33.46 151 ASN B N 1
ATOM 1495 C CA . ASN B 1 20 ? 96.200 -43.534 108.002 1.00 35.06 151 ASN B CA 1
ATOM 1496 C C . ASN B 1 20 ? 95.022 -42.769 108.603 1.00 33.06 151 ASN B C 1
ATOM 1497 O O . ASN B 1 20 ? 95.024 -42.402 109.786 1.00 31.15 151 ASN B O 1
ATOM 1502 N N . LYS B 1 21 ? 94.002 -42.535 107.780 1.00 39.40 152 LYS B N 1
ATOM 1503 C CA . LYS B 1 21 ? 92.894 -41.692 108.205 1.00 39.61 152 LYS B CA 1
ATOM 1504 C C . LYS B 1 21 ? 92.056 -42.334 109.306 1.00 40.05 152 LYS B C 1
ATOM 1505 O O . LYS B 1 21 ? 91.293 -41.633 109.975 1.00 41.94 152 LYS B O 1
ATOM 1511 N N . GLU B 1 22 ? 92.175 -43.639 109.514 1.00 39.53 153 GLU B N 1
ATOM 1512 C CA . GLU B 1 22 ? 91.399 -44.324 110.537 1.00 37.81 153 GLU B CA 1
ATOM 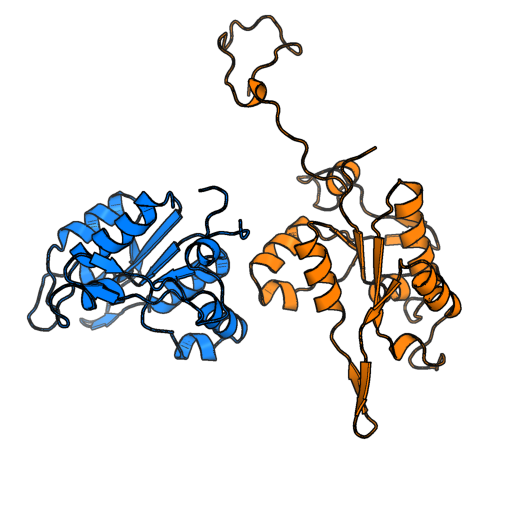1513 C C . GLU B 1 22 ? 92.169 -44.519 111.846 1.00 39.20 153 GLU B C 1
ATOM 1514 O O . GLU B 1 22 ? 91.633 -45.112 112.788 1.00 46.36 153 GLU B O 1
ATOM 1520 N N . VAL B 1 23 ? 93.391 -44.005 111.941 1.00 36.04 154 VAL B N 1
ATOM 1521 C CA . VAL B 1 23 ? 94.292 -44.287 113.058 1.00 33.53 154 VAL B CA 1
ATOM 1522 C C . VAL B 1 23 ? 94.631 -42.984 113.771 1.00 31.38 154 VAL B C 1
ATOM 1523 O O . VAL B 1 23 ? 94.920 -41.978 113.123 1.00 30.87 154 VAL B O 1
ATOM 1527 N N . PHE B 1 24 ? 94.631 -43.005 115.109 1.00 30.51 155 PHE B N 1
ATOM 1528 C CA . PHE B 1 24 ? 95.124 -41.863 115.889 1.00 28.61 155 PHE B CA 1
ATOM 1529 C C . PHE B 1 24 ? 96.652 -41.918 115.824 1.00 31.93 155 PHE B C 1
ATOM 1530 O O . PHE B 1 24 ? 97.292 -42.687 116.545 1.00 29.47 155 PHE B O 1
ATOM 1538 N N . SER B 1 25 ? 97.250 -41.103 114.963 1.00 31.22 156 SER B N 1
ATOM 1539 C CA . SER B 1 25 ? 98.689 -41.181 114.674 1.00 29.49 156 SER B CA 1
ATOM 1540 C C . SER B 1 25 ? 99.403 -40.088 115.476 1.00 27.56 156 SER B C 1
ATOM 1541 O O . SER B 1 25 ? 99.407 -38.920 115.077 1.00 29.32 156 SER B O 1
ATOM 1544 N N . CYS B 1 26 ? 100.011 -40.464 116.622 1.00 28.34 157 CYS B N 1
ATOM 1545 C CA . CYS B 1 26 ? 100.579 -39.438 117.494 1.00 25.75 157 CYS B CA 1
ATOM 1546 C C . CYS B 1 26 ? 101.784 -38.721 116.872 1.00 28.61 157 CYS B C 1
ATOM 1547 O O . CYS B 1 26 ? 102.082 -37.562 117.244 1.00 25.60 157 CYS B O 1
ATOM 1550 N N . ARG B 1 27 ? 102.467 -39.369 115.912 1.00 28.94 158 ARG B N 1
ATOM 1551 C CA . ARG B 1 27 ? 103.505 -38.678 115.161 1.00 29.37 158 ARG B CA 1
ATOM 1552 C C . ARG B 1 27 ? 102.971 -37.414 114.511 1.00 25.44 158 ARG B C 1
ATOM 1553 O O . ARG B 1 27 ? 103.705 -36.435 114.408 1.00 27.54 158 ARG B O 1
ATOM 1561 N N . GLY B 1 28 ? 101.706 -37.402 114.070 1.00 24.26 159 GLY B N 1
ATOM 1562 C CA . GLY B 1 28 ? 101.158 -36.175 113.505 1.00 24.70 159 GLY B CA 1
ATOM 1563 C C . GLY B 1 28 ? 101.181 -35.010 114.492 1.00 25.42 159 GLY B C 1
ATOM 1564 O O . GLY B 1 28 ? 101.473 -33.857 114.113 1.00 22.92 159 GLY B O 1
ATOM 1565 N N . ILE B 1 29 ? 100.902 -35.290 115.774 1.00 23.45 160 ILE B N 1
ATOM 1566 C CA . ILE B 1 29 ? 100.975 -34.226 116.774 1.00 19.45 160 ILE B CA 1
ATOM 1567 C C . ILE B 1 29 ? 102.416 -33.757 116.911 1.00 21.15 160 ILE B C 1
ATOM 1568 O O . ILE B 1 29 ? 102.692 -32.550 116.944 1.00 21.59 160 ILE B O 1
ATOM 1573 N N . LYS B 1 30 ? 103.357 -34.708 116.988 1.00 25.41 161 LYS B N 1
ATOM 1574 C CA . LYS B 1 30 ? 104.762 -34.305 117.076 1.00 26.60 161 LYS B CA 1
ATOM 1575 C C . LYS B 1 30 ? 105.185 -33.452 115.880 1.00 28.26 161 LYS B C 1
ATOM 1576 O O . LYS B 1 30 ? 105.871 -32.438 116.044 1.00 22.29 161 LYS B O 1
ATOM 1582 N N . LEU B 1 31 ? 104.806 -33.863 114.667 1.00 26.27 162 LEU B N 1
ATOM 1583 C CA . LEU B 1 31 ? 105.208 -33.113 113.470 1.00 27.05 162 LEU B CA 1
ATOM 1584 C C . LEU B 1 31 ? 104.632 -31.698 113.480 1.00 25.07 162 LEU B C 1
ATOM 1585 O O . LEU B 1 31 ? 105.331 -30.734 113.139 1.00 27.97 162 LEU B O 1
ATOM 1590 N N . ALA B 1 32 ? 103.368 -31.539 113.902 1.00 22.53 163 ALA B N 1
ATOM 1591 C CA . ALA B 1 32 ? 102.793 -30.199 113.943 1.00 22.50 163 ALA B CA 1
ATOM 1592 C C . ALA B 1 32 ? 103.497 -29.327 114.991 1.00 21.71 163 ALA B C 1
ATOM 1593 O O . ALA B 1 32 ? 103.839 -28.158 114.728 1.00 22.16 163 ALA B O 1
ATOM 1595 N N . VAL B 1 33 ? 103.719 -29.885 116.189 1.00 23.77 164 VAL B N 1
ATOM 1596 C CA . VAL B 1 33 ? 104.454 -29.154 117.227 1.00 22.94 164 VAL B CA 1
ATOM 1597 C C . VAL B 1 33 ? 105.828 -28.726 116.721 1.00 24.04 164 VAL B C 1
ATOM 1598 O O . VAL B 1 33 ? 106.237 -27.568 116.874 1.00 22.48 164 VAL B O 1
ATOM 1602 N N . ASP B 1 34 ? 106.554 -29.658 116.097 1.00 23.67 165 ASP B N 1
ATOM 1603 C CA . ASP B 1 34 ? 107.878 -29.356 115.576 1.00 27.53 165 ASP B CA 1
ATOM 1604 C C . ASP B 1 34 ? 107.830 -28.235 114.543 1.00 27.67 165 ASP B C 1
ATOM 1605 O O . ASP B 1 34 ? 108.758 -27.413 114.469 1.00 24.86 165 ASP B O 1
ATOM 1610 N N . TRP B 1 35 ? 106.781 -28.214 113.708 1.00 24.08 166 TRP B N 1
ATOM 1611 C CA . TRP B 1 35 ? 106.664 -27.153 112.704 1.00 32.60 166 TRP B CA 1
ATOM 1612 C C . TRP B 1 35 ? 106.617 -25.780 113.372 1.00 29.52 166 TRP B C 1
ATOM 1613 O O . TRP B 1 35 ? 107.280 -24.837 112.908 1.00 27.48 166 TRP B O 1
ATOM 1624 N N . PHE B 1 36 ? 105.869 -25.662 114.488 1.00 20.43 167 PHE B N 1
ATOM 1625 C CA . PHE B 1 36 ? 105.863 -24.378 115.213 1.00 22.80 167 PHE B CA 1
ATOM 1626 C C . PHE B 1 36 ? 107.180 -24.115 115.951 1.00 24.68 167 PHE B C 1
ATOM 1627 O O . PHE B 1 36 ? 107.678 -22.980 115.943 1.00 23.18 167 PHE B O 1
ATOM 1635 N N . LEU B 1 37 ? 107.774 -25.141 116.574 1.00 25.17 168 LEU B N 1
ATOM 1636 C CA . LEU B 1 37 ? 109.034 -24.929 117.289 1.00 26.79 168 LEU B CA 1
ATOM 1637 C C . LEU B 1 37 ? 110.126 -24.444 116.347 1.00 28.88 168 LEU B C 1
ATOM 1638 O O . LEU B 1 37 ? 110.892 -23.530 116.684 1.00 30.11 168 LEU B O 1
ATOM 1643 N N . GLU B 1 38 ? 110.212 -25.049 115.151 1.00 32.78 169 GLU B N 1
ATOM 1644 C CA . GLU B 1 38 ? 111.260 -24.695 114.194 1.00 31.99 169 GLU B CA 1
ATOM 1645 C C . GLU B 1 38 ? 111.175 -23.229 113.810 1.00 31.39 169 GLU B C 1
ATOM 1646 O O . GLU B 1 38 ? 112.188 -22.619 113.458 1.00 39.30 169 GLU B O 1
ATOM 1652 N N . ARG B 1 39 ? 109.983 -22.640 113.907 1.00 28.14 170 ARG B N 1
ATOM 1653 C CA . ARG B 1 39 ? 109.790 -21.246 113.555 1.00 33.69 170 ARG B CA 1
ATOM 1654 C C . ARG B 1 39 ? 110.014 -20.304 114.728 1.00 36.58 170 ARG B C 1
ATOM 1655 O O . ARG B 1 39 ? 109.905 -19.085 114.563 1.00 32.92 170 ARG B O 1
ATOM 1663 N N . GLY B 1 40 ? 110.324 -20.831 115.908 1.00 33.16 171 GLY B N 1
ATOM 1664 C CA . GLY B 1 40 ? 110.587 -19.994 117.060 1.00 34.84 171 GLY B CA 1
ATOM 1665 C C . GLY B 1 40 ? 109.494 -19.979 118.110 1.00 32.33 171 GLY B C 1
ATOM 1666 O O . GLY B 1 40 ? 109.702 -19.373 119.169 1.00 29.80 171 GLY B O 1
ATOM 1667 N N . HIS B 1 41 ? 108.340 -20.596 117.868 1.00 26.86 172 HIS B N 1
ATOM 1668 C CA . HIS B 1 41 ? 107.287 -20.595 118.879 1.00 27.57 172 HIS B CA 1
ATOM 1669 C C . HIS B 1 41 ? 107.732 -21.411 120.081 1.00 23.97 172 HIS B C 1
ATOM 1670 O O . HIS B 1 41 ? 108.375 -22.454 119.930 1.00 27.05 172 HIS B O 1
ATOM 1677 N N . LYS B 1 42 ? 107.395 -20.915 121.278 1.00 20.27 173 LYS B N 1
ATOM 1678 C CA . LYS B 1 42 ? 107.522 -21.675 122.524 1.00 23.69 173 LYS B CA 1
ATOM 1679 C C . LYS B 1 42 ? 106.179 -21.933 123.167 1.00 26.23 173 LYS B C 1
ATOM 1680 O O . LYS B 1 42 ? 106.008 -22.956 123.852 1.00 24.16 173 LYS B O 1
ATOM 1686 N N . ASP B 1 43 ? 105.236 -21.003 123.008 1.00 22.92 174 ASP B N 1
ATOM 1687 C CA . ASP B 1 43 ? 103.941 -21.092 123.686 1.00 23.46 174 ASP B CA 1
ATOM 1688 C C . ASP B 1 43 ? 103.034 -21.922 122.793 1.00 24.03 174 ASP B C 1
ATOM 1689 O O . ASP B 1 43 ? 102.275 -21.389 121.976 1.00 21.81 174 ASP B O 1
ATOM 1694 N N . ILE B 1 44 ? 103.111 -23.244 122.970 1.00 19.36 175 ILE B N 1
ATOM 1695 C CA . ILE B 1 44 ? 102.358 -24.220 122.182 1.00 18.93 175 ILE B CA 1
ATOM 1696 C C . ILE B 1 44 ? 101.671 -25.184 123.148 1.00 20.90 175 ILE B C 1
ATOM 1697 O O . ILE B 1 44 ? 102.332 -25.774 124.006 1.00 24.77 175 ILE B O 1
ATOM 1702 N N . THR B 1 45 ? 100.347 -25.321 123.024 1.00 17.17 176 THR B N 1
ATOM 1703 C CA . THR B 1 45 ? 99.568 -26.247 123.832 1.00 17.65 176 THR B CA 1
ATOM 1704 C C . THR B 1 45 ? 98.805 -27.185 122.923 1.00 20.45 176 THR B C 1
ATOM 1705 O O . THR B 1 45 ? 98.131 -26.724 122.006 1.00 21.33 176 THR B O 1
ATOM 1709 N N . VAL B 1 46 ? 98.894 -28.481 123.189 1.00 18.16 177 VAL B N 1
ATOM 1710 C CA . VAL B 1 46 ? 98.107 -29.507 122.501 1.00 17.99 177 VAL B CA 1
ATOM 1711 C C . VAL B 1 46 ? 97.165 -30.116 123.534 1.00 20.94 177 VAL B C 1
ATOM 1712 O O . VAL B 1 46 ? 97.629 -30.635 124.552 1.00 22.05 177 VAL B O 1
ATOM 1716 N N . PHE B 1 47 ? 95.854 -30.092 123.272 1.00 17.80 178 PHE B N 1
ATOM 1717 C CA . PHE B 1 47 ? 94.901 -30.777 124.157 1.00 18.88 178 PHE B CA 1
ATOM 1718 C C . PHE B 1 47 ? 94.536 -32.121 123.550 1.00 19.72 178 PHE B C 1
ATOM 1719 O O . PHE B 1 47 ? 94.226 -32.187 122.342 1.00 19.68 178 PHE B O 1
ATOM 1727 N N . VAL B 1 48 ? 94.561 -33.168 124.377 1.00 19.49 179 VAL B N 1
ATOM 1728 C CA . VAL B 1 48 ? 94.114 -34.513 123.988 1.00 23.91 179 VAL B CA 1
ATOM 1729 C C . VAL B 1 48 ? 93.288 -35.085 125.144 1.00 24.99 179 VAL B C 1
ATOM 1730 O O . VAL B 1 48 ? 93.675 -34.885 126.305 1.00 24.23 179 VAL B O 1
ATOM 1734 N N . PRO B 1 49 ? 92.169 -35.793 124.911 1.00 23.89 180 PRO B N 1
ATOM 1735 C CA . PRO B 1 49 ? 91.426 -36.408 126.038 1.00 25.94 180 PRO B CA 1
ATOM 1736 C C . PRO B 1 49 ? 92.224 -37.490 126.756 1.00 24.11 180 PRO B C 1
ATOM 1737 O O . PRO B 1 49 ? 92.917 -38.296 126.136 1.00 26.56 180 PRO B O 1
ATOM 1741 N N . ALA B 1 50 ? 92.095 -37.539 128.092 1.00 25.59 181 ALA B N 1
ATOM 1742 C CA . ALA B 1 50 ? 92.904 -38.482 128.858 1.00 27.21 181 ALA B CA 1
ATOM 1743 C C . ALA B 1 50 ? 92.644 -39.943 128.481 1.00 32.75 181 ALA B C 1
ATOM 1744 O O . ALA B 1 50 ? 93.523 -40.794 128.689 1.00 30.36 181 ALA B O 1
ATOM 1746 N N . TRP B 1 51 ? 91.446 -40.275 127.969 1.00 30.12 182 TRP B N 1
ATOM 1747 C CA . TRP B 1 51 ? 91.183 -41.673 127.647 1.00 35.92 182 TRP B CA 1
ATOM 1748 C C . TRP B 1 51 ? 92.044 -42.189 126.496 1.00 39.07 182 TRP B C 1
ATOM 1749 O O . TRP B 1 51 ? 92.152 -43.413 126.330 1.00 37.58 182 TRP B O 1
ATOM 1760 N N . ARG B 1 52 ? 92.695 -41.301 125.740 1.00 32.96 183 ARG B N 1
ATOM 1761 C CA . ARG B 1 52 ? 93.629 -41.747 124.712 1.00 32.74 183 ARG B CA 1
ATOM 1762 C C . ARG B 1 52 ? 94.895 -42.361 125.303 1.00 35.15 183 ARG B C 1
ATOM 1763 O O . ARG B 1 52 ? 95.735 -42.848 124.541 1.00 32.84 183 ARG B O 1
ATOM 1771 N N . LYS B 1 53 ? 95.055 -42.388 126.635 1.00 30.53 184 LYS B N 1
ATOM 1772 C CA . LYS B 1 53 ? 96.139 -43.185 127.198 1.00 37.48 184 LYS B CA 1
ATOM 1773 C C . LYS B 1 53 ? 95.804 -44.674 127.284 1.00 43.88 184 LYS B C 1
ATOM 1774 O O . LYS B 1 53 ? 96.702 -45.489 127.544 1.00 41.82 184 LYS B O 1
ATOM 1780 N N . GLU B 1 54 ? 94.546 -45.050 127.076 1.00 42.62 185 GLU B N 1
ATOM 1781 C CA . GLU B 1 54 ? 94.153 -46.448 127.130 1.00 40.99 185 GLU B CA 1
ATOM 1782 C C . GLU B 1 54 ? 94.727 -47.210 125.933 1.00 40.94 185 GLU B C 1
ATOM 1783 O O . GLU B 1 54 ? 95.109 -46.623 124.911 1.00 41.95 185 GLU B O 1
ATOM 1789 N N . GLN B 1 55 ? 94.810 -48.535 126.086 1.00 48.52 186 GLN B N 1
ATOM 1790 C CA . GLN B 1 55 ? 95.516 -49.370 125.119 1.00 46.73 186 GLN B CA 1
ATOM 1791 C C . GLN B 1 55 ? 94.869 -49.288 123.740 1.00 47.92 186 GLN B C 1
ATOM 1792 O O . GLN B 1 55 ? 93.648 -49.160 123.607 1.00 50.40 186 GLN B O 1
ATOM 1794 N N . SER B 1 56 ? 95.706 -49.353 122.702 1.00 49.67 187 SER B N 1
ATOM 1795 C CA . SER B 1 56 ? 95.210 -49.465 121.332 1.00 46.41 187 SER B CA 1
ATOM 1796 C C . SER B 1 56 ? 94.266 -50.658 121.199 1.00 51.17 187 SER B C 1
ATOM 1797 O O . SER B 1 56 ? 94.490 -51.718 121.785 1.00 51.34 187 SER B O 1
ATOM 1800 N N . ARG B 1 57 ? 93.192 -50.475 120.439 1.00 55.55 188 ARG B N 1
ATOM 1801 C CA . ARG B 1 57 ? 92.218 -51.536 120.220 1.00 60.76 188 ARG B CA 1
ATOM 1802 C C . ARG B 1 57 ? 91.617 -51.352 118.834 1.00 57.63 188 ARG B C 1
ATOM 1803 O O . ARG B 1 57 ? 91.698 -50.258 118.261 1.00 55.75 188 ARG B O 1
ATOM 1811 N N . PRO B 1 58 ? 91.019 -52.406 118.260 1.00 58.84 189 PRO B N 1
ATOM 1812 C CA . PRO B 1 58 ? 90.633 -52.348 116.835 1.00 59.91 189 PRO B CA 1
ATOM 1813 C C . PRO B 1 58 ? 89.686 -51.214 116.466 1.00 67.92 189 PRO B C 1
ATOM 1814 O O . PRO B 1 58 ? 89.779 -50.698 115.346 1.00 70.84 189 PRO B O 1
ATOM 1818 N N . ASP B 1 59 ? 88.782 -50.802 117.351 1.00 69.08 190 ASP B N 1
ATOM 1819 C CA .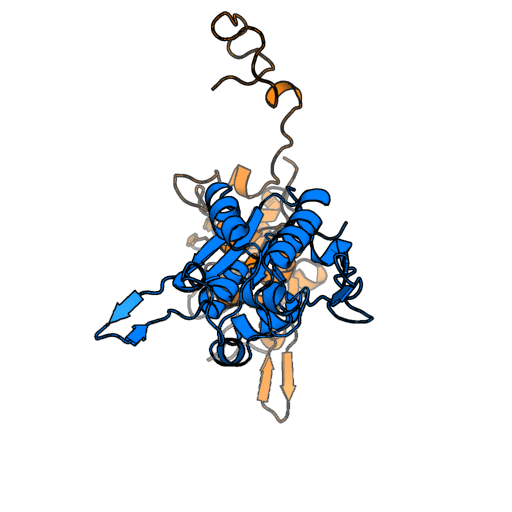 ASP B 1 59 ? 87.888 -49.690 117.047 1.00 72.61 190 ASP B CA 1
ATOM 1820 C C . ASP B 1 59 ? 88.434 -48.339 117.504 1.00 66.35 190 ASP B C 1
ATOM 1821 O O . ASP B 1 59 ? 87.732 -47.327 117.388 1.00 63.02 190 ASP B O 1
ATOM 1826 N N . ALA B 1 60 ? 89.662 -48.293 118.025 1.00 58.76 191 ALA B N 1
ATOM 1827 C CA . ALA B 1 60 ? 90.288 -47.034 118.407 1.00 44.40 191 ALA B CA 1
ATOM 1828 C C . ALA B 1 60 ? 91.804 -47.204 118.277 1.00 46.59 191 ALA B C 1
ATOM 1829 O O . ALA B 1 60 ? 92.564 -47.135 119.247 1.00 45.15 191 ALA B O 1
ATOM 1831 N N . LEU B 1 61 ? 92.259 -47.413 117.041 1.00 45.94 192 LEU B N 1
ATOM 1832 C CA . LEU B 1 61 ? 93.675 -47.650 116.794 1.00 44.08 192 LEU B CA 1
ATOM 1833 C C . LEU B 1 61 ? 94.494 -46.402 117.108 1.00 35.70 192 LEU B C 1
ATOM 1834 O O . LEU B 1 61 ? 94.093 -45.278 116.793 1.00 36.19 192 LEU B O 1
ATOM 1839 N N . ILE B 1 62 ? 95.640 -46.601 117.755 1.00 35.78 193 ILE B N 1
ATOM 1840 C CA . ILE B 1 62 ? 96.567 -45.516 118.054 1.00 33.14 193 ILE B CA 1
ATOM 1841 C C . ILE B 1 62 ? 97.989 -46.025 117.837 1.00 37.66 193 ILE B C 1
ATOM 1842 O O . ILE B 1 62 ? 98.290 -47.195 118.098 1.00 43.01 193 ILE B O 1
ATOM 1847 N N . THR B 1 63 ? 98.861 -45.153 117.334 1.00 33.26 194 THR B N 1
ATOM 1848 C CA . THR B 1 63 ? 100.253 -45.501 117.067 1.00 36.05 194 THR B CA 1
ATOM 1849 C C . THR B 1 63 ? 101.172 -44.473 117.716 1.00 32.06 194 THR B C 1
ATOM 1850 O O . THR B 1 63 ? 100.823 -43.291 117.836 1.00 33.66 194 THR B O 1
ATOM 1854 N N . ASP B 1 64 ? 102.355 -44.940 118.120 1.00 35.46 195 ASP B N 1
ATOM 1855 C CA . ASP B 1 64 ? 103.345 -44.118 118.826 1.00 36.69 195 ASP B CA 1
ATOM 1856 C C . ASP B 1 64 ? 102.740 -43.396 120.038 1.00 30.92 195 ASP B C 1
ATOM 1857 O O . ASP B 1 64 ? 102.978 -42.210 120.266 1.00 31.96 195 ASP B O 1
ATOM 1862 N N . GLN B 1 65 ? 101.974 -44.136 120.843 1.00 37.65 196 GLN B N 1
ATOM 1863 C CA . GLN B 1 65 ? 101.292 -43.554 122.002 1.00 39.90 196 GLN B CA 1
ATOM 1864 C C . GLN B 1 65 ? 102.266 -42.926 123.001 1.00 39.65 196 GLN B C 1
ATOM 1865 O O . GLN B 1 65 ? 101.900 -41.987 123.721 1.00 38.66 196 GLN B O 1
ATOM 1871 N N . GLU B 1 66 ? 103.502 -43.439 123.074 1.00 38.29 197 GLU B N 1
ATOM 1872 C CA . GLU B 1 66 ? 104.476 -42.897 124.024 1.00 39.14 197 GLU B CA 1
ATOM 1873 C C . GLU B 1 66 ? 104.693 -41.406 123.815 1.00 39.47 197 GLU B C 1
ATOM 1874 O O . GLU B 1 66 ? 105.012 -40.682 124.770 1.00 35.56 197 GLU B O 1
ATOM 1876 N N . ILE B 1 67 ? 104.475 -40.922 122.583 1.00 31.79 198 ILE B N 1
ATOM 1877 C CA . ILE B 1 67 ? 104.642 -39.507 122.274 1.00 29.32 198 ILE B CA 1
ATOM 1878 C C . ILE B 1 67 ? 103.794 -38.646 123.201 1.00 31.41 198 ILE B C 1
ATOM 1879 O O . ILE B 1 67 ? 104.243 -37.592 123.676 1.00 32.79 198 ILE B O 1
ATOM 1884 N N . LEU B 1 68 ? 102.573 -39.093 123.505 1.00 32.75 199 LEU B N 1
ATOM 1885 C CA . LEU B 1 68 ? 101.694 -38.272 124.331 1.00 32.05 199 LEU B CA 1
ATOM 1886 C C . LEU B 1 68 ? 102.329 -38.019 125.696 1.00 31.82 199 LEU B C 1
ATOM 1887 O O . LEU B 1 68 ? 102.421 -36.865 126.151 1.00 31.88 199 LEU B O 1
ATOM 1892 N N . ARG B 1 69 ? 102.844 -39.080 126.330 1.00 35.35 200 ARG B N 1
ATOM 1893 C CA . ARG B 1 69 ? 103.384 -38.882 127.670 1.00 39.69 200 ARG B CA 1
ATOM 1894 C C . ARG B 1 69 ? 104.635 -38.022 127.617 1.00 40.56 200 ARG B C 1
ATOM 1895 O O . ARG B 1 69 ? 104.847 -37.176 128.506 1.00 35.08 200 ARG B O 1
ATOM 1903 N N . LYS B 1 70 ? 105.429 -38.166 126.548 1.00 33.96 201 LYS B N 1
ATOM 1904 C CA . LYS B 1 70 ? 106.608 -37.321 126.424 1.00 38.12 201 LYS B CA 1
ATOM 1905 C C . LYS B 1 70 ? 106.196 -35.869 126.278 1.00 35.27 201 LYS B C 1
ATOM 1906 O O . LYS B 1 70 ? 106.739 -34.987 126.962 1.00 37.06 201 LYS B O 1
ATOM 1908 N N . LEU B 1 71 ? 105.187 -35.607 125.433 1.00 27.01 202 LEU B N 1
ATOM 1909 C CA . LEU B 1 71 ? 104.796 -34.221 125.232 1.00 22.63 202 LEU B CA 1
ATOM 1910 C C . LEU B 1 71 ? 104.195 -33.659 126.511 1.00 26.83 202 LEU B C 1
ATOM 1911 O O . LEU B 1 71 ? 104.286 -32.452 126.756 1.00 25.45 202 LEU B O 1
ATOM 1916 N N . GLU B 1 72 ? 103.593 -34.520 127.336 1.00 23.70 203 GLU B N 1
ATOM 1917 C CA . GLU B 1 72 ? 103.037 -34.008 128.588 1.00 23.51 203 GLU B CA 1
ATOM 1918 C C . GLU B 1 72 ? 104.161 -33.626 129.539 1.00 26.25 203 GLU B C 1
ATOM 1919 O O . GLU B 1 72 ? 104.089 -32.589 130.217 1.00 27.55 203 GLU B O 1
ATOM 1925 N N . LYS B 1 73 ? 105.234 -34.422 129.581 1.00 33.64 204 LYS B N 1
ATOM 1926 C CA . LYS B 1 73 ? 106.278 -34.068 130.529 1.00 33.15 204 LYS B CA 1
ATOM 1927 C C . LYS B 1 73 ? 107.034 -32.831 130.057 1.00 32.57 204 LYS B C 1
ATOM 1928 O O . LYS B 1 73 ? 107.534 -32.064 130.884 1.00 32.75 204 LYS B O 1
ATOM 1934 N N . GLU B 1 74 ? 107.073 -32.591 128.750 1.00 25.39 205 GLU B N 1
ATOM 1935 C CA . GLU B 1 74 ? 107.604 -31.352 128.168 1.00 25.31 205 GLU B CA 1
ATOM 1936 C C . GLU B 1 74 ? 106.692 -30.143 128.371 1.00 26.20 205 GLU B C 1
ATOM 1937 O O . GLU B 1 74 ? 107.075 -29.033 127.971 1.00 27.48 205 GLU B O 1
ATOM 1943 N N . LYS B 1 75 ? 105.523 -30.325 128.998 1.00 24.85 206 LYS B N 1
ATOM 1944 C CA . LYS B 1 75 ? 104.508 -29.305 129.244 1.00 19.72 206 LYS B CA 1
ATOM 1945 C C . LYS B 1 75 ? 103.845 -28.771 127.974 1.00 26.82 206 LYS B C 1
ATOM 1946 O O . LYS B 1 75 ? 103.152 -27.760 128.053 1.00 26.24 206 LYS B O 1
ATOM 1952 N N . ILE B 1 76 ? 104.033 -29.414 126.816 1.00 21.46 207 ILE B N 1
ATOM 1953 C CA . ILE B 1 76 ? 103.373 -29.000 125.579 1.00 18.84 207 ILE B CA 1
ATOM 1954 C C . ILE B 1 76 ? 101.980 -29.608 125.474 1.00 21.14 207 ILE B C 1
ATOM 1955 O O . ILE B 1 76 ? 101.042 -28.944 125.033 1.00 25.92 207 ILE B O 1
ATOM 1960 N N . LEU B 1 77 ? 101.814 -30.863 125.879 1.00 20.98 208 LEU B N 1
ATOM 1961 C CA . LEU B 1 77 ? 100.523 -31.534 125.799 1.00 18.02 208 LEU B CA 1
ATOM 1962 C C . LEU B 1 77 ? 99.863 -31.539 127.171 1.00 22.01 208 LEU B C 1
ATOM 1963 O O . LEU B 1 77 ? 100.523 -31.801 128.189 1.00 22.41 208 LEU B O 1
ATOM 1968 N N . VAL B 1 78 ? 98.553 -31.264 127.176 1.00 19.37 209 VAL B N 1
ATOM 1969 C CA . VAL B 1 78 ? 97.706 -31.273 128.367 1.00 15.32 209 VAL B CA 1
ATOM 1970 C C . VAL B 1 78 ? 96.541 -32.217 128.094 1.00 20.41 209 VAL B C 1
ATOM 1971 O O . VAL B 1 78 ? 95.860 -32.098 127.067 1.00 21.05 209 VAL B O 1
ATOM 1975 N N . PHE B 1 79 ? 96.320 -33.167 129.004 1.00 24.72 210 PHE B N 1
ATOM 1976 C CA . PHE B 1 79 ? 95.172 -34.046 128.863 1.00 23.94 210 PHE B CA 1
ATOM 1977 C C . PHE B 1 79 ? 93.928 -33.379 129.424 1.00 20.09 210 PHE B C 1
ATOM 1978 O O . PHE B 1 79 ? 93.945 -32.821 130.527 1.00 25.81 210 PHE B O 1
ATOM 1986 N N . THR B 1 80 ? 92.840 -33.494 128.682 1.00 23.77 211 THR B N 1
ATOM 1987 C CA . THR B 1 80 ? 91.557 -33.026 129.183 1.00 21.18 211 THR B CA 1
ATOM 1988 C C . THR B 1 80 ? 90.822 -34.162 129.899 1.00 23.88 211 THR B C 1
ATOM 1989 O O . THR B 1 80 ? 91.021 -35.335 129.575 1.00 23.79 211 THR B O 1
ATOM 1993 N N . PRO B 1 81 ? 89.994 -33.853 130.902 1.00 24.98 212 PRO B N 1
ATOM 1994 C CA . PRO B 1 81 ? 89.506 -34.917 131.803 1.00 25.15 212 PRO B CA 1
ATOM 1995 C C . PRO B 1 81 ? 88.539 -35.902 131.151 1.00 26.23 212 PRO B C 1
ATOM 1996 O O . PRO B 1 81 ? 87.746 -35.553 130.265 1.00 27.84 212 PRO B O 1
ATOM 2000 N N . SER B 1 82 ? 88.616 -37.154 131.612 1.00 26.09 213 SER B N 1
ATOM 2001 C CA . SER B 1 82 ? 87.594 -38.156 131.326 1.00 35.18 213 SER B CA 1
ATOM 2002 C C . SER B 1 82 ? 87.675 -39.239 132.393 1.00 34.26 213 SER B C 1
ATOM 2003 O O . SER B 1 82 ? 88.699 -39.405 133.057 1.00 33.00 213 SER B O 1
ATOM 2006 N N . ARG B 1 83 ? 86.583 -39.969 132.561 1.00 31.04 214 ARG B N 1
ATOM 2007 C CA . ARG B 1 83 ? 86.582 -41.030 133.569 1.00 32.91 214 ARG B CA 1
ATOM 2008 C C . ARG B 1 83 ? 85.418 -41.960 133.294 1.00 37.74 214 ARG B C 1
ATOM 2009 O O . ARG B 1 83 ? 84.537 -41.652 132.497 1.00 43.39 214 ARG B O 1
ATOM 2017 N N . ARG B 1 84 ? 85.390 -43.080 134.001 1.00 39.88 215 ARG B N 1
ATOM 2018 C CA . ARG B 1 84 ? 84.270 -44.006 133.903 1.00 43.26 215 ARG B CA 1
ATOM 2019 C C . ARG B 1 84 ? 83.327 -43.799 135.085 1.00 49.72 215 ARG B C 1
ATOM 2020 O O . ARG B 1 84 ? 83.768 -43.718 136.235 1.00 51.28 215 ARG B O 1
ATOM 2028 N N . VAL B 1 85 ? 82.037 -43.679 134.784 1.00 44.56 216 VAL B N 1
ATOM 2029 C CA . VAL B 1 85 ? 80.966 -43.572 135.772 1.00 46.89 216 VAL B CA 1
ATOM 2030 C C . VAL B 1 85 ? 79.976 -44.684 135.470 1.00 51.37 216 VAL B C 1
ATOM 2031 O O . VAL B 1 85 ? 79.477 -44.782 134.340 1.00 53.35 216 VAL B O 1
ATOM 2035 N N . GLN B 1 86 ? 79.707 -45.526 136.466 1.00 56.98 217 GLN B N 1
ATOM 2036 C CA . GLN B 1 86 ? 78.836 -46.690 136.297 1.00 64.75 217 GLN B CA 1
ATOM 2037 C C . GLN B 1 86 ? 79.215 -47.469 135.040 1.00 65.35 217 GLN B C 1
ATOM 2038 O O . GLN B 1 86 ? 78.362 -47.850 134.235 1.00 61.29 217 GLN B O 1
ATOM 2040 N N . GLY B 1 87 ? 80.523 -47.660 134.846 1.00 65.85 218 GLY B N 1
ATOM 2041 C CA . GLY B 1 87 ? 81.041 -48.428 133.737 1.00 64.35 218 GLY B CA 1
ATOM 2042 C C . GLY B 1 87 ? 81.152 -47.704 132.413 1.00 60.46 218 GLY B C 1
ATOM 2043 O O . GLY B 1 87 ? 81.849 -48.197 131.518 1.00 66.36 218 GLY B O 1
ATOM 2044 N N . ARG B 1 88 ? 80.499 -46.553 132.249 1.00 55.08 219 ARG B N 1
ATOM 2045 C CA . ARG B 1 88 ? 80.467 -45.857 130.964 1.00 56.80 219 ARG B CA 1
ATOM 2046 C C . ARG B 1 88 ? 81.470 -44.710 130.943 1.00 52.49 219 ARG B C 1
ATOM 2047 O O . ARG B 1 88 ? 81.671 -44.022 131.948 1.00 44.64 219 ARG B O 1
ATOM 2049 N N . ARG B 1 89 ? 82.099 -44.509 129.789 1.00 44.15 220 ARG B N 1
ATOM 2050 C CA . ARG B 1 89 ? 83.049 -43.417 129.639 1.00 45.85 220 ARG B CA 1
ATOM 2051 C C . ARG B 1 89 ? 82.309 -42.088 129.592 1.00 47.91 220 ARG B C 1
ATOM 2052 O O . ARG B 1 89 ? 81.403 -41.897 128.780 1.00 52.07 220 ARG B O 1
ATOM 2060 N N . VAL B 1 90 ? 82.699 -41.169 130.466 1.00 39.11 221 VAL B N 1
ATOM 2061 C CA . VAL B 1 90 ? 82.207 -39.801 130.473 1.00 43.61 221 VAL B CA 1
ATOM 2062 C C . VAL B 1 90 ? 83.379 -38.890 130.141 1.00 41.56 221 VAL B C 1
ATOM 2063 O O . VAL B 1 90 ? 84.399 -38.883 130.845 1.00 41.68 221 VAL B O 1
ATOM 2067 N N . VAL B 1 91 ? 83.226 -38.111 129.077 1.00 35.72 222 VAL B N 1
ATOM 2068 C CA . VAL B 1 91 ? 84.300 -37.299 128.518 1.00 37.27 222 VAL B CA 1
ATOM 2069 C C . VAL B 1 91 ? 83.893 -35.830 128.591 1.00 39.94 222 VAL B C 1
ATOM 2070 O O . VAL B 1 91 ? 82.755 -35.479 128.261 1.00 44.14 222 VAL B O 1
ATOM 2074 N N . CYS B 1 92 ? 84.811 -34.977 129.042 1.00 34.00 223 CYS B N 1
ATOM 2075 C CA . CYS B 1 92 ? 84.627 -33.542 128.893 1.00 33.77 223 CYS B CA 1
ATOM 2076 C C . CYS B 1 92 ? 85.029 -33.152 127.479 1.00 32.43 223 CYS B C 1
ATOM 2077 O O . CYS B 1 92 ? 86.020 -33.663 126.948 1.00 36.70 223 CYS B O 1
ATOM 2080 N N . TYR B 1 93 ? 84.234 -32.274 126.860 1.00 34.67 224 TYR B N 1
ATOM 2081 C CA . TYR B 1 93 ? 84.496 -31.843 125.480 1.00 28.96 224 TYR B CA 1
ATOM 2082 C C . TYR B 1 93 ? 85.822 -31.107 125.399 1.00 31.69 224 TYR B C 1
ATOM 2083 O O . TYR B 1 93 ? 85.977 -30.039 125.999 1.00 31.68 224 TYR B O 1
ATOM 2092 N N . ASP B 1 94 ? 86.784 -31.658 124.645 1.00 27.42 225 ASP B N 1
ATOM 2093 C CA . ASP B 1 94 ? 88.078 -30.987 124.537 1.00 23.69 225 ASP B CA 1
ATOM 2094 C C . ASP B 1 94 ? 88.000 -29.718 123.703 1.00 27.03 225 ASP B C 1
ATOM 2095 O O . ASP B 1 94 ? 88.822 -28.807 123.888 1.00 27.55 225 ASP B O 1
ATOM 2100 N N . ASP B 1 95 ? 87.032 -29.635 122.781 1.00 23.27 226 ASP B N 1
ATOM 2101 C CA . ASP B 1 95 ? 86.935 -28.446 121.946 1.00 33.77 226 ASP B CA 1
ATOM 2102 C C . ASP B 1 95 ? 86.752 -27.204 122.807 1.00 22.17 226 ASP B C 1
ATOM 2103 O O . ASP B 1 95 ? 87.279 -26.127 122.491 1.00 20.84 226 ASP B O 1
ATOM 2108 N N . ARG B 1 96 ? 86.013 -27.337 123.913 1.00 22.50 227 ARG B N 1
ATOM 2109 C CA . ARG B 1 96 ? 85.802 -26.179 124.762 1.00 23.07 227 ARG B CA 1
ATOM 2110 C C . ARG B 1 96 ? 87.096 -25.721 125.441 1.00 21.20 227 ARG B C 1
ATOM 2111 O O . ARG B 1 96 ? 87.305 -24.509 125.609 1.00 21.01 227 ARG B O 1
ATOM 2119 N N . PHE B 1 97 ? 87.975 -26.663 125.835 1.00 18.97 228 PHE B N 1
ATOM 2120 C CA . PHE B 1 97 ? 89.291 -26.290 126.370 1.00 16.37 228 PHE B CA 1
ATOM 2121 C C . PHE B 1 97 ? 90.109 -25.549 125.310 1.00 19.12 228 PHE B C 1
ATOM 2122 O O . PHE B 1 97 ? 90.711 -24.502 125.582 1.00 18.87 228 PHE B O 1
ATOM 2130 N N . ILE B 1 98 ? 90.116 -26.092 124.093 1.00 17.52 229 ILE B N 1
ATOM 2131 C CA . ILE B 1 98 ? 90.882 -25.509 122.982 1.00 18.31 229 ILE B CA 1
ATOM 2132 C C . ILE B 1 98 ? 90.453 -24.069 122.714 1.00 18.39 229 ILE B C 1
ATOM 2133 O O . ILE B 1 98 ? 91.284 -23.149 122.684 1.00 19.36 229 ILE B O 1
ATOM 2138 N N . VAL B 1 99 ? 89.145 -23.852 122.520 1.00 20.11 230 VAL B N 1
ATOM 2139 C CA . VAL B 1 99 ? 88.653 -22.513 122.177 1.00 18.11 230 VAL B CA 1
ATOM 2140 C C . VAL B 1 99 ? 88.843 -21.558 123.356 1.00 21.94 230 VAL B C 1
ATOM 2141 O O . VAL B 1 99 ? 89.298 -20.422 123.184 1.00 19.45 230 VAL B O 1
ATOM 2145 N N . LYS B 1 100 ? 88.487 -21.990 124.571 1.00 20.95 231 LYS B N 1
ATOM 2146 C CA . LYS B 1 100 ? 88.629 -21.094 125.717 1.00 20.32 231 LYS B CA 1
ATOM 2147 C C . LYS B 1 100 ? 90.079 -20.651 125.895 1.00 19.48 231 LYS B C 1
ATOM 2148 O O . LYS B 1 100 ? 90.354 -19.462 126.118 1.00 21.06 231 LYS B O 1
ATOM 2154 N N . LEU B 1 101 ? 91.022 -21.593 125.848 1.00 16.98 232 LEU B N 1
ATOM 2155 C CA . LEU B 1 101 ? 92.431 -21.217 126.016 1.00 18.94 232 LEU B CA 1
ATOM 2156 C C . LEU B 1 101 ? 92.903 -20.290 124.905 1.00 17.11 232 LEU B C 1
ATOM 2157 O O . LEU B 1 101 ? 93.588 -19.288 125.160 1.00 18.32 232 LEU B O 1
ATOM 2162 N N . ALA B 1 102 ? 92.580 -20.616 123.655 1.00 21.18 233 ALA B N 1
ATOM 2163 C CA . ALA B 1 102 ? 93.055 -19.744 122.590 1.00 17.39 233 ALA B CA 1
ATOM 2164 C C . ALA B 1 102 ? 92.446 -18.352 122.718 1.00 17.49 233 ALA B C 1
ATOM 2165 O O . ALA B 1 102 ? 93.153 -17.342 122.568 1.00 19.93 233 ALA B O 1
ATOM 2167 N N . PHE B 1 103 ? 91.150 -18.273 123.045 1.00 17.78 234 PHE B N 1
ATOM 2168 C CA . PHE B 1 103 ? 90.486 -16.985 123.185 1.00 19.21 234 PHE B CA 1
ATOM 2169 C C . PHE B 1 103 ? 91.114 -16.179 124.312 1.00 23.83 234 PHE B C 1
ATOM 2170 O O . PHE B 1 103 ? 91.422 -14.994 124.153 1.00 23.59 234 PHE B O 1
ATOM 2178 N N . GLU B 1 104 ? 91.339 -16.816 125.456 1.00 21.04 235 GLU B N 1
ATOM 2179 C CA . GLU B 1 104 ? 91.798 -16.058 126.609 1.00 22.62 235 GLU B CA 1
ATOM 2180 C C . GLU B 1 104 ? 93.269 -15.661 126.513 1.00 22.80 235 GLU B C 1
ATOM 2181 O O . GLU B 1 104 ? 93.671 -14.684 127.154 1.00 27.23 235 GLU B O 1
ATOM 2187 N N . SER B 1 105 ? 94.061 -16.366 125.715 1.00 21.72 236 SER B N 1
ATOM 2188 C CA . SER B 1 105 ? 95.449 -15.996 125.459 1.00 20.38 236 SER B CA 1
ATOM 2189 C C . SER B 1 105 ? 95.638 -15.215 124.159 1.00 25.95 236 SER B C 1
ATOM 2190 O O . SER B 1 105 ? 96.781 -14.930 123.787 1.00 22.69 236 SER B O 1
ATOM 2193 N N . ASP B 1 106 ? 94.549 -14.860 123.474 1.00 20.91 237 ASP B N 1
ATOM 2194 C CA . ASP B 1 106 ? 94.620 -14.098 122.223 1.00 23.17 237 ASP B CA 1
ATOM 2195 C C . ASP B 1 106 ? 95.482 -14.831 121.190 1.00 26.98 237 ASP B C 1
ATOM 2196 O O . ASP B 1 106 ? 96.314 -14.231 120.494 1.00 25.08 237 ASP B O 1
ATOM 2201 N N . GLY B 1 107 ? 95.264 -16.140 121.064 1.00 22.12 238 GLY B N 1
ATOM 2202 C CA . GLY B 1 107 ? 96.104 -17.007 120.254 1.00 21.23 238 GLY B CA 1
ATOM 2203 C C . GLY B 1 107 ? 95.473 -17.429 118.935 1.00 22.07 238 GLY B C 1
ATOM 2204 O O . GLY B 1 107 ? 94.612 -16.737 118.367 1.00 20.42 238 GLY B O 1
ATOM 2205 N N . ILE B 1 108 ? 95.920 -18.581 118.441 1.00 17.79 239 ILE B N 1
ATOM 2206 C CA . ILE B 1 108 ? 95.400 -19.182 117.214 1.00 19.31 239 ILE B CA 1
ATOM 2207 C C . ILE B 1 108 ? 95.075 -20.640 117.512 1.00 19.14 239 ILE B C 1
ATOM 2208 O O . ILE B 1 108 ? 95.657 -21.260 118.416 1.00 21.49 239 ILE B O 1
ATOM 2213 N N . ILE B 1 109 ? 94.132 -21.185 116.750 1.00 17.31 240 ILE B N 1
ATOM 2214 C CA . ILE B 1 109 ? 93.688 -22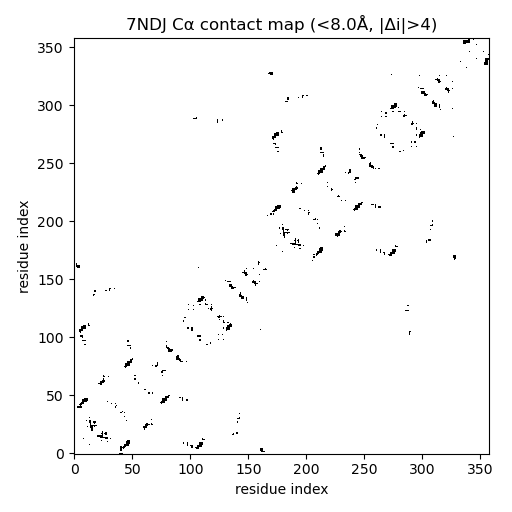.562 116.908 1.00 19.08 240 ILE B CA 1
ATOM 2215 C C . ILE B 1 109 ? 94.117 -23.348 115.682 1.00 19.67 240 ILE B C 1
ATOM 2216 O O . ILE B 1 109 ? 93.786 -22.952 114.567 1.00 20.27 240 ILE B O 1
ATOM 2221 N N . VAL B 1 110 ? 94.796 -24.477 115.883 1.00 18.56 241 VAL B N 1
ATOM 2222 C CA . VAL B 1 110 ? 95.140 -25.395 114.785 1.00 17.22 241 VAL B CA 1
ATOM 2223 C C . VAL B 1 110 ? 94.131 -26.537 114.771 1.00 18.19 241 VAL B C 1
ATOM 2224 O O . VAL B 1 110 ? 94.140 -27.400 115.658 1.00 18.91 241 VAL B O 1
ATOM 2228 N N . SER B 1 111 ? 93.326 -26.601 113.714 1.00 17.90 242 SER B N 1
ATOM 2229 C CA . SER B 1 111 ? 92.194 -27.518 113.631 1.00 22.08 242 SER B CA 1
ATOM 2230 C C . SER B 1 111 ? 91.592 -27.432 112.238 1.00 19.04 242 SER B C 1
ATOM 2231 O O . SER B 1 111 ? 91.417 -26.336 111.704 1.00 21.04 242 SER B O 1
ATOM 2234 N N . ASN B 1 112 ? 91.275 -28.589 111.651 1.00 17.64 243 ASN B N 1
ATOM 2235 C CA . ASN B 1 112 ? 90.450 -28.594 110.454 1.00 18.96 243 ASN B CA 1
ATOM 2236 C C . ASN B 1 112 ? 88.965 -28.668 110.784 1.00 20.76 243 ASN B C 1
ATOM 2237 O O . ASN B 1 112 ? 88.124 -28.538 109.889 1.00 25.50 243 ASN B O 1
ATOM 2242 N N . ASP B 1 113 ? 88.634 -28.848 112.059 1.00 24.06 244 ASP B N 1
ATOM 2243 C CA . ASP B 1 113 ? 87.272 -28.715 112.554 1.00 27.18 244 ASP B CA 1
ATOM 2244 C C . ASP B 1 113 ? 87.044 -27.234 112.853 1.00 31.39 244 ASP B C 1
ATOM 2245 O O . ASP B 1 113 ? 87.813 -26.634 113.622 1.00 30.64 244 ASP B O 1
ATOM 2250 N N . ASN B 1 114 ? 85.976 -26.654 112.303 1.00 28.40 245 ASN B N 1
ATOM 2251 C CA . ASN B 1 114 ? 85.733 -25.223 112.510 1.00 37.67 245 ASN B CA 1
ATOM 2252 C C . ASN B 1 114 ? 84.802 -24.906 113.686 1.00 35.10 245 ASN B C 1
ATOM 2253 O O . ASN B 1 114 ? 84.428 -23.744 113.865 1.00 38.68 245 ASN B O 1
ATOM 2258 N N . TYR B 1 115 ? 84.451 -25.891 114.504 1.00 27.88 246 TYR B N 1
ATOM 2259 C CA . TYR B 1 115 ? 83.756 -25.654 115.775 1.00 30.68 246 TYR B CA 1
ATOM 2260 C C . TYR B 1 115 ? 82.449 -24.880 115.597 1.00 34.97 246 TYR B C 1
ATOM 2261 O O . TYR B 1 115 ? 82.162 -23.928 116.332 1.00 29.65 246 TYR B O 1
ATOM 2270 N N . ARG B 1 116 ? 81.622 -25.330 114.645 1.00 31.05 247 ARG B N 1
ATOM 2271 C CA . ARG B 1 116 ? 80.367 -24.630 114.364 1.00 30.91 247 ARG B CA 1
ATOM 2272 C C . ARG B 1 116 ? 79.466 -24.543 115.595 1.00 29.47 247 ARG B C 1
ATOM 2273 O O . ARG B 1 116 ? 78.822 -23.510 115.827 1.00 31.82 247 ARG B O 1
ATOM 2275 N N . ASP B 1 117 ? 79.368 -25.616 116.380 1.00 27.39 248 ASP B N 1
ATOM 2276 C CA . ASP B 1 117 ? 78.488 -25.567 117.547 1.00 36.91 248 ASP B CA 1
ATOM 2277 C C . ASP B 1 117 ? 78.988 -24.559 118.582 1.00 38.39 248 ASP B C 1
ATOM 2278 O O . ASP B 1 117 ? 78.198 -23.776 119.130 1.00 36.75 248 ASP B O 1
ATOM 2283 N N . LEU B 1 118 ? 80.298 -24.537 118.844 1.00 31.48 249 LEU B N 1
ATOM 2284 C CA . LEU B 1 118 ? 80.817 -23.574 119.809 1.00 29.88 249 LEU B CA 1
ATOM 2285 C C . LEU B 1 118 ? 80.681 -22.147 119.286 1.00 29.07 249 LEU B C 1
ATOM 2286 O O . LEU B 1 118 ? 80.305 -21.238 120.034 1.00 29.19 249 LEU B O 1
ATOM 2291 N N . ALA B 1 119 ? 80.944 -21.933 117.996 1.00 24.76 250 ALA B N 1
ATOM 2292 C CA . ALA B 1 119 ? 80.790 -20.591 117.453 1.00 23.19 250 ALA B CA 1
ATOM 2293 C C . ALA B 1 119 ? 79.349 -20.125 117.564 1.00 30.44 250 ALA B C 1
ATOM 2294 O O . ALA B 1 119 ? 79.086 -18.948 117.854 1.00 32.57 250 ALA B O 1
ATOM 2296 N N . ASN B 1 120 ? 78.393 -21.037 117.349 1.00 28.66 251 ASN B N 1
ATOM 2297 C CA . ASN B 1 120 ? 76.994 -20.651 117.449 1.00 30.48 251 ASN B CA 1
ATOM 2298 C C . ASN B 1 120 ? 76.588 -20.387 118.890 1.00 31.72 251 ASN B C 1
ATOM 2299 O O . ASN B 1 120 ? 75.680 -19.590 119.133 1.00 36.46 251 ASN B O 1
ATOM 2304 N N . GLU B 1 121 ? 77.262 -21.018 119.850 1.00 33.05 252 GLU B N 1
ATOM 2305 C CA . GLU B 1 121 ? 76.891 -20.843 121.252 1.00 36.05 252 GLU B CA 1
ATOM 2306 C C . GLU B 1 121 ? 77.255 -19.457 121.790 1.00 30.45 252 GLU B C 1
ATOM 2307 O O . GLU B 1 121 ? 76.473 -18.861 122.534 1.00 35.14 252 GLU B O 1
ATOM 2313 N N . LYS B 1 122 ? 78.453 -18.951 121.487 1.00 28.91 253 LYS B N 1
ATOM 2314 C CA . LYS B 1 122 ? 78.965 -17.720 122.101 1.00 34.00 253 LYS B CA 1
ATOM 2315 C C . LYS B 1 122 ? 79.469 -16.743 121.047 1.00 26.45 253 LYS B C 1
ATOM 2316 O O . LYS B 1 122 ? 80.484 -17.030 120.395 1.00 24.45 253 LYS B O 1
ATOM 2322 N N . PRO B 1 123 ? 78.876 -15.544 120.925 1.00 33.60 254 PRO B N 1
ATOM 2323 C CA . PRO B 1 123 ? 79.305 -14.608 119.857 1.00 35.91 254 PRO B CA 1
ATOM 2324 C C . PRO B 1 123 ? 80.788 -14.215 119.886 1.00 32.46 254 PRO B C 1
ATOM 2325 O O . PRO B 1 123 ? 81.415 -14.088 118.815 1.00 36.32 254 PRO B O 1
ATOM 2329 N N . GLU B 1 124 ? 81.377 -14.018 121.074 1.00 29.36 255 GLU B N 1
ATOM 2330 C CA . GLU B 1 124 ? 82.827 -13.779 121.127 1.00 26.82 255 GLU B CA 1
ATOM 2331 C C . GLU B 1 124 ? 83.611 -14.921 120.496 1.00 33.18 255 GLU B C 1
ATOM 2332 O O . GLU B 1 124 ? 84.627 -14.699 119.816 1.00 29.07 255 GLU B O 1
ATOM 2338 N N . TRP B 1 125 ? 83.158 -16.151 120.704 1.00 30.83 256 TRP B N 1
ATOM 2339 C CA . TRP B 1 125 ? 83.858 -17.266 120.091 1.00 25.24 256 TRP B CA 1
ATOM 2340 C C . TRP B 1 125 ? 83.601 -17.317 118.589 1.00 25.34 256 TRP B C 1
ATOM 2341 O O . TRP B 1 125 ? 84.489 -17.714 117.825 1.00 26.32 256 TRP B O 1
ATOM 2352 N N . LYS B 1 126 ? 82.400 -16.954 118.143 1.00 27.23 257 LYS B N 1
ATOM 2353 C CA . LYS B 1 126 ? 82.163 -16.954 116.702 1.00 26.81 257 LYS B CA 1
ATOM 2354 C C . LYS B 1 126 ? 83.180 -16.058 115.989 1.00 29.07 257 LYS B C 1
ATOM 2355 O O . LYS B 1 126 ? 83.851 -16.486 115.028 1.00 27.95 257 LYS B O 1
ATOM 2361 N N . LYS B 1 127 ? 83.327 -14.816 116.465 1.00 25.72 258 LYS B N 1
ATOM 2362 C CA . LYS B 1 127 ? 84.267 -13.892 115.826 1.00 26.46 258 LYS B CA 1
ATOM 2363 C C . LYS B 1 127 ? 85.711 -14.398 115.923 1.00 24.91 258 LYS B C 1
ATOM 2364 O O . LYS B 1 127 ? 86.474 -14.367 114.932 1.00 26.22 258 LYS B O 1
ATOM 2370 N N . PHE B 1 128 ? 86.105 -14.873 117.118 1.00 24.28 259 PHE B N 1
ATOM 2371 C CA . PHE B 1 128 ? 87.452 -15.393 117.321 1.00 22.45 259 PHE B CA 1
ATOM 2372 C C . PHE B 1 128 ? 87.749 -16.562 116.379 1.00 23.00 259 PHE B C 1
ATOM 2373 O O . PHE B 1 128 ? 88.789 -16.584 115.711 1.00 24.14 259 PHE B O 1
ATOM 2381 N N . ILE B 1 129 ? 86.844 -17.539 116.300 1.00 22.62 260 ILE B N 1
ATOM 2382 C CA . ILE B 1 129 ? 87.065 -18.684 115.415 1.00 23.53 260 ILE B CA 1
ATOM 2383 C C . ILE B 1 129 ? 87.120 -18.241 113.956 1.00 24.63 260 ILE B C 1
ATOM 2384 O O . ILE B 1 129 ? 87.921 -18.765 113.168 1.00 25.29 260 ILE B O 1
ATOM 2389 N N . ASP B 1 130 ? 86.285 -17.275 113.571 1.00 22.85 261 ASP B N 1
ATOM 2390 C CA . ASP B 1 130 ? 86.316 -16.793 112.184 1.00 21.61 261 ASP B CA 1
ATOM 2391 C C . ASP B 1 130 ? 87.694 -16.240 111.834 1.00 28.19 261 ASP B C 1
ATOM 2392 O O . ASP B 1 130 ? 88.157 -16.371 110.689 1.00 26.48 261 ASP B O 1
ATOM 2397 N N . GLU B 1 131 ? 88.348 -15.576 112.796 1.00 22.80 262 GLU B N 1
ATOM 2398 C CA . GLU B 1 131 ? 89.598 -14.876 112.500 1.00 23.77 262 GLU B CA 1
ATOM 2399 C C . GLU B 1 131 ? 90.865 -15.645 112.885 1.00 23.37 262 GLU B C 1
ATOM 2400 O O . GLU B 1 131 ? 91.954 -15.259 112.445 1.00 23.76 262 GLU B O 1
ATOM 2406 N N . ARG B 1 132 ? 90.772 -16.699 113.684 1.00 20.10 263 ARG B N 1
ATOM 2407 C CA . ARG B 1 132 ? 91.981 -17.272 114.277 1.00 19.65 263 ARG B CA 1
ATOM 2408 C C . ARG B 1 132 ? 92.131 -18.774 114.059 1.00 21.81 263 ARG B C 1
ATOM 2409 O O . ARG B 1 132 ? 93.013 -19.390 114.671 1.00 20.08 263 ARG B O 1
ATOM 2417 N N . LEU B 1 133 ? 91.311 -19.382 113.201 1.00 21.17 264 LEU B N 1
ATOM 2418 C CA . LEU B 1 133 ? 91.412 -20.799 112.905 1.00 19.94 264 LEU B CA 1
ATOM 2419 C C . LEU B 1 133 ? 92.471 -21.031 111.842 1.00 23.06 264 LEU B C 1
ATOM 2420 O O . LEU B 1 133 ? 92.407 -20.432 110.761 1.00 22.01 264 LEU B O 1
ATOM 2425 N N . LEU B 1 134 ? 93.421 -21.918 112.132 1.00 18.22 265 LEU B N 1
ATOM 2426 C CA . LEU B 1 134 ? 94.451 -22.293 111.174 1.00 19.79 265 LEU B CA 1
ATOM 2427 C C . LEU B 1 134 ? 94.208 -23.732 110.719 1.00 20.64 265 LEU B C 1
ATOM 2428 O O . LEU B 1 134 ? 94.452 -24.684 111.476 1.00 18.95 265 LEU B O 1
ATOM 2433 N N . MET B 1 135 ? 93.714 -23.890 109.483 1.00 20.42 266 MET B N 1
ATOM 2434 C CA . MET B 1 135 ? 93.543 -25.209 108.880 1.00 18.31 266 MET B CA 1
ATOM 2435 C C . MET B 1 135 ? 94.885 -25.687 108.321 1.00 19.98 266 MET B C 1
ATOM 2436 O O . MET B 1 135 ? 95.885 -24.972 108.394 1.00 18.88 266 MET B O 1
ATOM 2441 N N . TYR B 1 136 ? 94.947 -26.915 107.782 1.00 20.56 267 TYR B N 1
ATOM 2442 C CA . TYR B 1 136 ? 96.237 -27.446 107.340 1.00 20.63 267 TYR B CA 1
ATOM 2443 C C . TYR B 1 136 ? 95.996 -28.662 106.463 1.00 21.73 267 TYR B C 1
ATOM 2444 O O . TYR B 1 136 ? 94.899 -29.230 106.451 1.00 20.96 267 TYR B O 1
ATOM 2453 N N . SER B 1 137 ? 97.053 -29.074 105.759 1.00 21.38 268 SER B N 1
ATOM 2454 C CA . SER B 1 137 ? 97.079 -30.380 105.094 1.00 18.75 268 SER B CA 1
ATOM 2455 C C . SER B 1 137 ? 98.376 -31.088 105.468 1.00 22.38 268 SER B C 1
ATOM 2456 O O . SER B 1 137 ? 99.405 -30.442 105.632 1.00 29.25 268 SER B O 1
ATOM 2459 N N . PHE B 1 138 ? 98.342 -32.412 105.613 1.00 22.33 269 PHE B N 1
ATOM 2460 C CA . PHE B 1 138 ? 99.561 -33.213 105.659 1.00 19.63 269 PHE B CA 1
ATOM 2461 C C . PHE B 1 138 ? 99.848 -33.760 104.268 1.00 23.50 269 PHE B C 1
ATOM 2462 O O . PHE B 1 138 ? 98.917 -34.134 103.550 1.00 25.19 269 PHE B O 1
ATOM 2470 N N . VAL B 1 139 ? 101.126 -33.845 103.910 1.00 22.73 270 VAL B N 1
ATOM 2471 C CA . VAL B 1 139 ? 101.562 -34.732 102.825 1.00 24.60 270 VAL B CA 1
ATOM 2472 C C . VAL B 1 139 ? 102.581 -35.668 103.464 1.00 26.34 270 VAL B C 1
ATOM 2473 O O . VAL B 1 139 ? 103.746 -35.289 103.657 1.00 25.27 270 VAL B O 1
ATOM 2477 N N . ASN B 1 140 ? 102.145 -36.882 103.799 1.00 29.48 271 ASN B N 1
ATOM 2478 C CA . ASN B 1 140 ? 102.966 -37.843 104.548 1.00 29.33 271 ASN B CA 1
ATOM 2479 C C . ASN B 1 140 ? 103.340 -37.142 105.845 1.00 27.44 271 ASN B C 1
ATOM 2480 O O . ASN B 1 140 ? 102.423 -36.745 106.583 1.00 31.65 271 ASN B O 1
ATOM 2485 N N . ASP B 1 141 ? 104.622 -36.906 106.129 1.00 30.75 272 ASP B N 1
ATOM 2486 C CA . ASP B 1 141 ? 105.035 -36.261 107.368 1.00 33.14 272 ASP B CA 1
ATOM 2487 C C . ASP B 1 141 ? 105.288 -34.775 107.196 1.00 32.46 272 ASP B C 1
ATOM 2488 O O . ASP B 1 141 ? 105.813 -34.133 108.108 1.00 35.98 272 ASP B O 1
ATOM 2493 N N . LYS B 1 142 ? 104.926 -34.203 106.055 1.00 24.16 273 LYS B N 1
ATOM 2494 C CA . LYS B 1 142 ? 105.075 -32.771 105.839 1.00 24.46 273 LYS B CA 1
ATOM 2495 C C . LYS B 1 142 ? 103.801 -32.047 106.269 1.00 23.70 273 LYS B C 1
ATOM 2496 O O . LYS B 1 142 ? 102.750 -32.184 105.637 1.00 25.60 273 LYS B O 1
ATOM 2502 N N . PHE B 1 143 ? 103.882 -31.298 107.377 1.00 25.00 274 PHE B N 1
ATOM 2503 C CA . PHE B 1 143 ? 102.774 -30.469 107.845 1.00 19.18 274 PHE B CA 1
ATOM 2504 C C . PHE B 1 143 ? 102.741 -29.161 107.057 1.00 22.57 274 PHE B C 1
ATOM 2505 O O . PHE B 1 143 ? 103.725 -28.407 107.063 1.00 25.02 274 PHE B O 1
ATOM 2513 N N . MET B 1 144 ? 101.632 -28.888 106.342 1.00 20.28 275 MET B N 1
ATOM 2514 C CA . MET B 1 144 ? 101.539 -27.742 105.435 1.00 18.96 275 MET B CA 1
ATOM 2515 C C . MET B 1 144 ? 100.329 -26.868 105.771 1.00 26.93 275 MET B C 1
ATOM 2516 O O . MET B 1 144 ? 99.224 -27.087 105.242 1.00 23.35 275 MET B O 1
ATOM 2521 N N . PRO B 1 145 ? 100.485 -25.874 106.657 1.00 24.11 276 PRO B N 1
ATOM 2522 C CA . PRO B 1 145 ? 99.445 -24.848 106.805 1.00 21.61 276 PRO B CA 1
ATOM 2523 C C . PRO B 1 145 ? 99.405 -23.948 105.583 1.00 22.06 276 PRO B C 1
ATOM 2524 O O . PRO B 1 145 ? 100.421 -23.779 104.882 1.00 23.20 276 PRO B O 1
ATOM 2528 N N . PRO B 1 146 ? 98.255 -23.359 105.272 1.00 24.38 277 PRO B N 1
ATOM 2529 C CA . PRO B 1 146 ? 98.167 -22.465 104.107 1.00 25.57 277 PRO B CA 1
ATOM 2530 C C . PRO B 1 146 ? 98.903 -21.144 104.325 1.00 27.19 277 PRO B C 1
ATOM 2531 O O . PRO B 1 146 ? 98.928 -20.593 105.428 1.00 24.51 277 PRO B O 1
ATOM 2535 N N . ASP B 1 147 ? 99.492 -20.619 103.240 1.00 25.30 278 ASP B N 1
ATOM 2536 C CA . ASP B 1 147 ? 100.097 -19.293 103.313 1.00 23.35 278 ASP B CA 1
ATOM 2537 C C . ASP B 1 147 ? 99.043 -18.194 103.371 1.00 27.34 278 ASP B C 1
ATOM 2538 O O . ASP B 1 147 ? 99.376 -17.035 103.671 1.00 30.35 278 ASP B O 1
ATOM 2543 N N . ASP B 1 148 ? 97.794 -18.530 103.032 1.00 26.94 279 ASP B N 1
ATOM 2544 C CA . ASP B 1 148 ? 96.670 -17.598 103.006 1.00 27.22 279 ASP B CA 1
ATOM 2545 C C . ASP B 1 148 ? 95.584 -18.156 103.924 1.00 25.65 279 ASP B C 1
ATOM 2546 O O . ASP B 1 148 ? 94.501 -18.544 103.463 1.00 29.24 279 ASP B O 1
ATOM 2551 N N . PRO B 1 149 ? 95.838 -18.175 105.232 1.00 26.48 280 PRO B N 1
ATOM 2552 C CA . PRO B 1 149 ? 94.952 -18.913 106.162 1.00 25.11 280 PRO B CA 1
ATOM 2553 C C . PRO B 1 149 ? 93.518 -18.407 106.198 1.00 31.34 280 PRO B C 1
ATOM 2554 O O . PRO B 1 149 ? 92.605 -19.194 106.505 1.00 27.36 280 PRO B O 1
ATOM 2558 N N . LEU B 1 150 ? 93.295 -17.116 105.908 1.00 25.04 281 LEU B N 1
ATOM 2559 C CA . LEU B 1 150 ? 91.966 -16.521 105.806 1.00 24.56 281 LEU B CA 1
ATOM 2560 C C . LEU B 1 150 ? 91.594 -16.181 104.361 1.00 35.26 281 LEU B C 1
ATOM 2561 O O . LEU B 1 150 ? 90.684 -15.375 104.129 1.00 36.93 281 LEU B O 1
ATOM 2566 N N . GLY B 1 151 ? 92.278 -16.773 103.385 1.00 31.61 282 GLY B N 1
ATOM 2567 C CA . GLY B 1 151 ? 91.976 -16.496 101.991 1.00 36.43 282 GLY B CA 1
ATOM 2568 C C . GLY B 1 151 ? 92.746 -15.321 101.414 1.00 38.20 282 GLY B C 1
ATOM 2569 O O . GLY B 1 151 ? 93.553 -14.657 102.072 1.00 41.00 282 GLY B O 1
ATOM 2570 N N . ARG B 1 152 ? 92.446 -15.047 100.135 1.00 45.66 283 ARG B N 1
ATOM 2571 C CA . ARG B 1 152 ? 93.204 -14.064 99.360 1.00 41.46 283 ARG B CA 1
ATOM 2572 C C . ARG B 1 152 ? 93.127 -12.662 99.955 1.00 51.15 283 ARG B C 1
ATOM 2573 O O . ARG B 1 152 ? 94.062 -11.863 99.798 1.00 50.14 283 ARG B O 1
ATOM 2575 N N . HIS B 1 153 ? 92.027 -12.327 100.613 1.00 52.49 284 HIS B N 1
ATOM 2576 C CA . HIS B 1 153 ? 91.878 -10.990 101.168 1.00 58.25 284 HIS B CA 1
ATOM 2577 C C . HIS B 1 153 ? 92.356 -10.889 102.606 1.00 52.51 284 HIS B C 1
ATOM 2578 O O . HIS B 1 153 ? 92.223 -9.824 103.217 1.00 46.34 284 HIS B O 1
ATOM 2585 N N . GLY B 1 154 ? 92.915 -11.960 103.156 1.00 43.88 285 GLY B N 1
ATOM 2586 C CA . GLY B 1 154 ? 93.395 -11.934 104.515 1.00 37.41 285 GLY B CA 1
ATOM 2587 C C . GLY B 1 154 ? 94.900 -11.813 104.608 1.00 35.92 285 GLY B C 1
ATOM 2588 O O . GLY B 1 154 ? 95.600 -11.614 103.614 1.00 36.92 285 GLY B O 1
ATOM 2589 N N . PRO B 1 155 ? 95.427 -11.950 105.819 1.00 35.45 286 PRO B N 1
ATOM 2590 C CA . PRO B 1 155 ? 96.872 -11.824 106.029 1.00 32.67 286 PRO B CA 1
ATOM 2591 C C . PRO B 1 155 ? 97.657 -13.041 105.545 1.00 30.81 286 PRO B C 1
ATOM 2592 O O . PRO B 1 155 ? 97.131 -14.141 105.381 1.00 31.53 286 PRO B O 1
ATOM 2596 N N . SER B 1 156 ? 98.947 -12.810 105.300 1.00 30.12 287 SER B N 1
ATOM 2597 C CA . SER B 1 156 ? 99.882 -13.905 105.100 1.00 29.58 287 SER B CA 1
ATOM 2598 C C . SER B 1 156 ? 99.962 -14.765 106.360 1.00 29.33 287 SER B C 1
ATOM 2599 O O . SER B 1 156 ? 99.659 -14.324 107.481 1.00 27.03 287 SER B O 1
ATOM 2602 N N . LEU B 1 157 ? 100.390 -16.012 106.176 1.00 23.49 288 LEU B N 1
ATOM 2603 C CA . LEU B 1 157 ? 100.596 -16.880 107.341 1.00 26.97 288 LEU B CA 1
ATOM 2604 C C . LEU B 1 157 ? 101.564 -16.248 108.350 1.00 21.64 288 LEU B C 1
ATOM 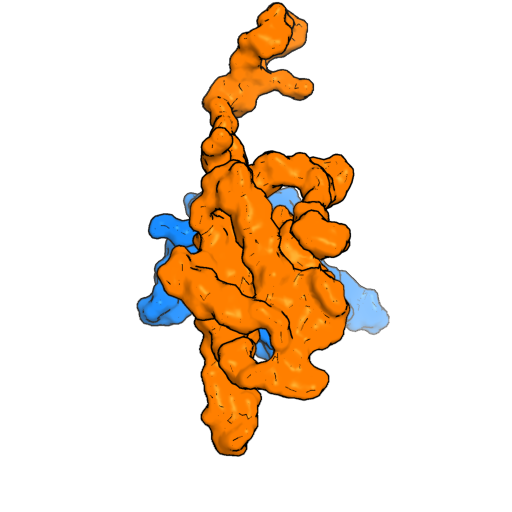2605 O O . LEU B 1 157 ? 101.364 -16.339 109.581 1.00 24.23 288 LEU B O 1
ATOM 2610 N N . ASP B 1 158 ? 102.633 -15.616 107.847 1.00 28.30 289 ASP B N 1
ATOM 2611 C CA . ASP B 1 158 ? 103.619 -14.972 108.720 1.00 29.06 289 ASP B CA 1
ATOM 2612 C C . ASP B 1 158 ? 102.971 -13.932 109.634 1.00 23.19 289 ASP B C 1
ATOM 2613 O O . ASP B 1 158 ? 103.199 -13.937 110.851 1.00 27.12 289 ASP B O 1
ATOM 2618 N N . ASN B 1 159 ? 102.126 -13.054 109.078 1.00 25.74 290 ASN B N 1
ATOM 2619 C CA . ASN B 1 159 ? 101.456 -12.025 109.887 1.00 27.55 290 ASN B CA 1
ATOM 2620 C C . ASN B 1 159 ? 100.382 -12.628 110.789 1.00 26.07 290 ASN B C 1
ATOM 2621 O O . ASN B 1 159 ? 100.154 -12.154 111.913 1.00 25.46 290 ASN B O 1
ATOM 2626 N N . PHE B 1 160 ? 99.700 -13.657 110.291 1.00 25.40 291 PHE B N 1
ATOM 2627 C CA . PHE B 1 160 ? 98.633 -14.326 111.030 1.00 25.44 291 PHE B CA 1
ATOM 2628 C C . PHE B 1 160 ? 99.138 -14.930 112.336 1.00 22.85 291 PHE B C 1
ATOM 2629 O O . PHE B 1 160 ? 98.403 -14.962 113.338 1.00 22.79 291 PHE B O 1
ATOM 2637 N N . LEU B 1 161 ? 100.369 -15.423 112.346 1.00 22.67 292 LEU B N 1
ATOM 2638 C CA . LEU B 1 161 ? 100.928 -16.042 113.542 1.00 19.75 292 LEU B CA 1
ATOM 2639 C C . LEU B 1 161 ? 101.579 -15.023 114.502 1.00 22.90 292 LEU B C 1
ATOM 2640 O O . LEU B 1 161 ? 102.169 -15.434 115.510 1.00 24.66 292 LEU B O 1
ATOM 2645 N N . ARG B 1 162 ? 101.434 -13.716 114.234 1.00 24.68 293 ARG B N 1
ATOM 2646 C CA . ARG B 1 162 ? 101.983 -12.648 115.066 1.00 25.33 293 ARG B CA 1
ATOM 2647 C C . ARG B 1 162 ? 100.873 -11.736 115.591 1.00 27.72 293 ARG B C 1
ATOM 2648 O O . ARG B 1 162 ? 99.784 -11.641 115.020 1.00 26.07 293 ARG B O 1
ATOM 2656 N N . LYS B 1 163 ? 101.163 -11.062 116.699 1.00 28.80 294 LYS B N 1
ATOM 2657 C CA . LYS B 1 163 ? 100.274 -10.024 117.188 1.00 29.42 294 LYS B CA 1
ATOM 2658 C C . LYS B 1 163 ? 100.225 -8.848 116.214 1.00 36.32 294 LYS B C 1
ATOM 2659 O O . LYS B 1 163 ? 101.095 -8.681 115.347 1.00 33.64 294 LYS B O 1
ATOM 2665 N N . LYS B 1 164 ? 99.204 -8.003 116.380 1.00 33.11 295 LYS B N 1
ATOM 2666 C CA . LYS B 1 164 ? 99.130 -6.775 115.581 1.00 37.51 295 LYS B CA 1
ATOM 2667 C C . LYS B 1 164 ? 100.261 -5.828 115.973 1.00 38.66 295 LYS B C 1
ATOM 2668 O O . LYS B 1 164 ? 100.429 -5.513 117.160 1.00 37.60 295 LYS B O 1
ATOM 2670 N N . PRO B 1 165 ? 101.066 -5.366 115.023 1.00 41.87 296 PRO B N 1
ATOM 2671 C CA . PRO B 1 165 ? 102.085 -4.365 115.355 1.00 43.15 296 PRO B CA 1
ATOM 2672 C C . PRO B 1 165 ? 101.440 -3.077 115.843 1.00 37.75 296 PRO B C 1
ATOM 2673 O O . PRO B 1 165 ? 100.288 -2.771 115.524 1.00 42.55 296 PRO B O 1
ATOM 2677 N N . ILE B 1 166 ? 102.192 -2.317 116.626 1.00 38.68 297 ILE B N 1
ATOM 2678 C CA . ILE B 1 166 ? 101.694 -1.034 117.105 1.00 42.73 297 ILE B CA 1
ATOM 2679 C C . ILE B 1 166 ? 101.880 0.001 116.008 1.00 44.89 297 ILE B C 1
ATOM 2680 O O . ILE B 1 166 ? 102.951 0.088 115.394 1.00 45.34 297 ILE B O 1
ATOM 2685 N N . VAL B 1 167 ? 100.829 0.773 115.751 1.00 43.53 298 VAL B N 1
ATOM 2686 C CA . VAL B 1 167 ? 100.860 1.832 114.744 1.00 46.75 298 VAL B CA 1
ATOM 2687 C C . VAL B 1 167 ? 101.558 3.054 115.327 1.00 55.52 298 VAL B C 1
ATOM 2688 O O . VAL B 1 167 ? 101.139 3.567 116.375 1.00 49.67 298 VAL B O 1
ATOM 2692 N N . PRO B 1 168 ? 102.610 3.557 114.683 1.00 49.42 299 PRO B N 1
ATOM 2693 C CA . PRO B 1 168 ? 103.332 4.708 115.228 1.00 55.77 299 PRO B CA 1
ATOM 2694 C C . PRO B 1 168 ? 102.431 5.931 115.305 1.00 57.02 299 PRO B C 1
ATOM 2695 O O . PRO B 1 168 ? 101.436 6.050 114.586 1.00 54.79 299 PRO B O 1
ATOM 2699 N N . GLU B 1 169 ? 102.796 6.844 116.209 1.00 57.48 300 GLU B N 1
ATOM 2700 C CA . GLU B 1 169 ? 101.976 8.025 116.461 1.00 62.68 300 GLU B CA 1
ATOM 2701 C C . GLU B 1 169 ? 101.804 8.865 115.199 1.00 61.95 300 GLU B C 1
ATOM 2702 O O . GLU B 1 169 ? 100.687 9.269 114.856 1.00 62.86 300 GLU B O 1
ATOM 2708 N N . HIS B 1 170 ? 102.901 9.137 114.493 1.00 67.75 301 HIS B N 1
ATOM 2709 C CA . HIS B 1 170 ? 102.815 10.014 113.325 1.00 67.29 301 HIS B CA 1
ATOM 2710 C C . HIS B 1 170 ? 101.967 9.407 112.213 1.00 62.95 301 HIS B C 1
ATOM 2711 O O . HIS B 1 170 ? 101.397 10.145 111.402 1.00 60.42 301 HIS B O 1
ATOM 2718 N N . LYS B 1 171 ? 101.869 8.073 112.152 1.00 69.86 302 LYS B N 1
ATOM 2719 C CA . LYS B 1 171 ? 101.010 7.436 111.158 1.00 65.54 302 LYS B CA 1
ATOM 2720 C C . LYS B 1 171 ? 99.528 7.558 111.485 1.00 64.42 302 LYS B C 1
ATOM 2721 O O . LYS B 1 171 ? 98.698 7.221 110.637 1.00 63.76 302 LYS B O 1
ATOM 2727 N N . LYS B 1 172 ? 99.169 7.994 112.694 1.00 64.64 303 LYS B N 1
ATOM 2728 C CA . LYS B 1 172 ? 97.784 8.349 112.974 1.00 63.03 303 LYS B CA 1
ATOM 2729 C C . LYS B 1 172 ? 97.447 9.776 112.544 1.00 66.94 303 LYS B C 1
ATOM 2730 O O . LYS B 1 172 ? 96.305 10.209 112.739 1.00 69.93 303 LYS B O 1
ATOM 2736 N N . GLN B 1 173 ? 98.407 10.510 111.965 1.00 56.70 304 GLN B N 1
ATOM 2737 C CA . GLN B 1 173 ? 98.263 11.923 111.616 1.00 54.97 304 GLN B CA 1
ATOM 2738 C C . GLN B 1 173 ? 98.197 12.090 110.110 1.00 51.11 304 GLN B C 1
ATOM 2739 O O . GLN B 1 173 ? 99.075 11.577 109.406 1.00 57.67 304 GLN B O 1
ATOM 2745 N N . PRO B 1 174 ? 97.203 12.804 109.578 1.00 46.76 305 PRO B N 1
ATOM 2746 C CA . PRO B 1 174 ? 97.246 13.160 108.151 1.00 46.83 305 PRO B CA 1
ATOM 2747 C C . PRO B 1 174 ? 98.411 14.101 107.892 1.00 40.48 305 PRO B C 1
ATOM 2748 O O . PRO B 1 174 ? 98.719 14.973 108.711 1.00 40.96 305 PRO B O 1
ATOM 2752 N N . CYS B 1 175 ? 99.066 13.911 106.752 1.00 41.20 306 CYS B N 1
ATOM 2753 C CA . CYS B 1 175 ? 100.259 14.684 106.442 1.00 39.70 306 CYS B CA 1
ATOM 2754 C C . CYS B 1 175 ? 99.932 16.172 106.389 1.00 35.93 306 CYS B C 1
ATOM 2755 O O . CYS B 1 175 ? 98.991 16.571 105.681 1.00 34.61 306 CYS B O 1
ATOM 2758 N N . PRO B 1 176 ? 100.685 17.020 107.095 1.00 37.13 307 PRO B N 1
ATOM 2759 C CA . PRO B 1 176 ? 100.441 18.473 107.017 1.00 37.25 307 PRO B CA 1
ATOM 2760 C C . PRO B 1 176 ? 100.682 19.068 105.640 1.00 32.49 307 PRO B C 1
ATOM 2761 O O . PRO B 1 176 ? 100.257 20.206 105.404 1.00 29.69 307 PRO B O 1
ATOM 2765 N N . TYR B 1 177 ? 101.364 18.359 104.742 1.00 32.32 308 TYR B N 1
ATOM 2766 C CA . TYR B 1 177 ? 101.743 18.936 103.459 1.00 31.40 308 TYR B CA 1
ATOM 2767 C C . TYR B 1 177 ? 100.833 18.494 102.325 1.00 30.96 308 TYR B C 1
ATOM 2768 O O . TYR B 1 177 ? 100.898 19.085 101.235 1.00 30.05 308 TYR B O 1
ATOM 2777 N N . GLY B 1 178 ? 99.974 17.501 102.556 1.00 31.90 309 GLY B N 1
ATOM 2778 C CA . GLY B 1 178 ? 98.987 17.113 101.557 1.00 31.70 309 GLY B CA 1
ATOM 2779 C C . GLY B 1 178 ? 99.618 16.607 100.271 1.00 37.46 309 GLY B C 1
ATOM 2780 O O . GLY B 1 178 ? 100.560 15.811 100.289 1.00 37.37 309 GLY B O 1
ATOM 2781 N N . LYS B 1 179 ? 99.097 17.079 99.135 1.00 37.79 310 LYS B N 1
ATOM 2782 C CA . LYS B 1 179 ? 99.623 16.673 97.840 1.00 38.46 310 LYS B CA 1
ATOM 2783 C C . LYS B 1 179 ? 100.926 17.378 97.480 1.00 36.48 310 LYS B C 1
ATOM 2784 O O . LYS B 1 179 ? 101.535 17.030 96.461 1.00 39.93 310 LYS B O 1
ATOM 2790 N N . LYS B 1 180 ? 101.361 18.353 98.285 1.00 34.10 311 LYS B N 1
ATOM 2791 C CA . LYS B 1 180 ? 102.668 18.985 98.134 1.00 33.63 311 LYS B CA 1
ATOM 2792 C C . LYS B 1 180 ? 103.791 18.201 98.792 1.00 36.81 311 LYS B C 1
ATOM 2793 O O . LYS B 1 180 ? 104.954 18.562 98.602 1.00 39.59 311 LYS B O 1
ATOM 2799 N N . CYS B 1 181 ? 103.476 17.148 99.548 1.00 37.30 312 CYS B N 1
ATOM 2800 C CA . CYS B 1 181 ? 104.488 16.343 100.228 1.00 43.82 312 CYS B CA 1
ATOM 2801 C C . CYS B 1 181 ? 105.545 15.828 99.257 1.00 52.38 312 CYS B C 1
ATOM 2802 O O . CYS B 1 181 ? 105.223 15.126 98.290 1.00 44.13 312 CYS B O 1
ATOM 2805 N N . THR B 1 182 ? 106.808 16.188 99.543 1.00 49.35 313 THR B N 1
ATOM 2806 C CA . THR B 1 182 ? 107.992 15.846 98.748 1.00 52.57 313 THR B CA 1
ATOM 2807 C C . THR B 1 182 ? 108.666 14.571 99.214 1.00 59.61 313 THR B C 1
ATOM 2808 O O . THR B 1 182 ? 109.457 13.985 98.456 1.00 64.85 313 THR B O 1
ATOM 2812 N N . TYR B 1 183 ? 108.427 14.166 100.459 1.00 52.94 314 TYR B N 1
ATOM 2813 C CA . TYR B 1 183 ? 109.227 13.127 101.076 1.00 60.21 314 TYR B CA 1
ATOM 2814 C C . TYR B 1 183 ? 108.877 11.751 100.541 1.00 59.26 314 TYR B C 1
ATOM 2815 O O . TYR B 1 183 ? 109.642 10.812 100.774 1.00 60.66 314 TYR B O 1
ATOM 2824 N N . GLY B 1 184 ? 107.779 11.630 99.794 1.00 57.69 315 GLY B N 1
ATOM 2825 C CA . GLY B 1 184 ? 107.438 10.376 99.145 1.00 57.48 315 GLY B CA 1
ATOM 2826 C C . GLY B 1 184 ? 107.333 9.250 100.149 1.00 59.96 315 GLY B C 1
ATOM 2827 O O . GLY B 1 184 ? 106.539 9.309 101.098 1.00 58.68 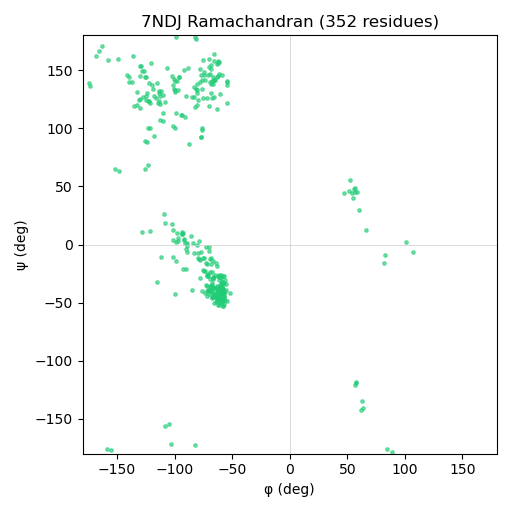315 GLY B O 1
ATOM 2828 N N . HIS B 1 185 ? 108.160 8.218 99.952 1.00 63.84 316 HIS B N 1
ATOM 2829 C CA . HIS B 1 185 ? 108.151 7.054 100.837 1.00 69.16 316 HIS B CA 1
ATOM 2830 C C . HIS B 1 185 ? 108.772 7.341 102.195 1.00 67.29 316 HIS B C 1
ATOM 2831 O O . HIS B 1 185 ? 108.470 6.632 103.156 1.00 69.14 316 HIS B O 1
ATOM 2838 N N . LYS B 1 186 ? 109.621 8.357 102.301 1.00 66.77 317 LYS B N 1
ATOM 2839 C CA . LYS B 1 186 ? 110.270 8.671 103.563 1.00 67.81 317 LYS B CA 1
ATOM 2840 C C . LYS B 1 186 ? 109.378 9.466 104.511 1.00 65.22 317 LYS B C 1
ATOM 2841 O O . LYS B 1 186 ? 109.830 9.788 105.613 1.00 66.84 317 LYS B O 1
ATOM 2847 N N . CYS B 1 187 ? 108.139 9.791 104.123 1.00 60.56 318 CYS B N 1
ATOM 2848 C CA . CYS B 1 187 ? 107.290 10.647 104.946 1.00 57.54 318 CYS B CA 1
ATOM 2849 C C . CYS B 1 187 ? 106.712 9.885 106.139 1.00 59.42 318 CYS B C 1
ATOM 2850 O O . CYS B 1 187 ? 106.169 8.781 105.988 1.00 61.51 318 CYS B O 1
ATOM 2853 N N . LYS B 1 188 ? 106.779 10.514 107.320 1.00 58.87 319 LYS B N 1
ATOM 2854 C CA . LYS B 1 188 ? 106.371 9.873 108.570 1.00 64.75 319 LYS B CA 1
ATOM 2855 C C . LYS B 1 188 ? 104.859 9.839 108.782 1.00 62.36 319 LYS B C 1
ATOM 2856 O O . LYS B 1 188 ? 104.397 9.148 109.700 1.00 61.90 319 LYS B O 1
ATOM 2862 N N . TYR B 1 189 ? 104.090 10.586 107.989 1.00 55.64 320 TYR B N 1
ATOM 2863 C CA . TYR B 1 189 ? 102.669 10.793 108.224 1.00 55.09 320 TYR B CA 1
ATOM 2864 C C . TYR B 1 189 ? 101.810 9.862 107.365 1.00 58.39 320 TYR B C 1
ATOM 2865 O O . TYR B 1 189 ? 102.303 9.088 106.539 1.00 56.53 320 TYR B O 1
ATOM 2874 N N . TYR B 1 190 ? 100.493 9.965 107.547 1.00 54.16 321 TYR B N 1
ATOM 2875 C CA . TYR B 1 190 ? 99.538 9.153 106.806 1.00 60.33 321 TYR B CA 1
ATOM 2876 C C . TYR B 1 190 ? 99.121 9.840 105.512 1.00 53.38 321 TYR B C 1
ATOM 2877 O O . TYR B 1 190 ? 98.684 10.998 105.525 1.00 48.50 321 TYR B O 1
ATOM 2886 N N . HIS B 1 191 ? 99.235 9.102 104.404 1.00 58.16 322 HIS B N 1
ATOM 2887 C CA . HIS B 1 191 ? 98.688 9.395 103.089 1.00 62.16 322 HIS B CA 1
ATOM 2888 C C . HIS B 1 191 ? 97.831 8.214 102.645 1.00 73.94 322 HIS B C 1
ATOM 2889 O O . HIS B 1 191 ? 98.165 7.059 102.946 1.00 74.61 322 HIS B O 1
ATOM 2896 N N . PRO B 1 192 ? 96.713 8.456 101.940 1.00 83.82 323 PRO B N 1
ATOM 2897 C CA . PRO B 1 192 ? 95.986 7.323 101.354 1.00 89.16 323 PRO B CA 1
ATOM 2898 C C . PRO B 1 192 ? 96.677 6.772 100.106 1.00 89.06 323 PRO B C 1
ATOM 2899 O O . PRO B 1 192 ? 97.376 5.759 100.183 1.00 93.58 323 PRO B O 1
#

Foldseek 3Di:
DVFFFAEEEAQQQQQCQADPVQARENLSVVLVVVVCVVVPDDHAEYEAAPCLLPDADPNHHYPPSVSQVVCVVVVRYDHAYWDDDPNDIDTDDVVCVRLVVCVVRVHAYEHPDLCVVVCVVDVVSVVSSLLRYWYWHDDHSDTGTDLCRNPDPDHGPVQSRTNHRD/DDQFFAEEEAQQQQQCQADPVQARENLSVVLVVVVCVVVPDDRAAYEDAPCLLDDADDNHHYPPSVSQVVCVVVVRYDHAYWDDDPRDIDTDDVVVVRLVVCLVRVHAYEHPDLPVVVCVVDVSSVVCSLLGYWYWHDDHSDTGTDLARNPPPDHGPVVSRHDDDDDDPQQVAADPCPPNDPCVPNDSHHDD

B-factor: mean 36.12, std 17.0, range [15.21, 128.66]

Nearest PDB structures (foldseek):
  7ndj-assembly1_A  TM=1.006E+00  e=1.860E-37  Mus musculus
  7ndj-assembly2_B  TM=9.889E-01  e=2.041E-34  Mus musculus
  7ndi-assembly4_D  TM=9.996E-01  e=1.101E-33  Mus musculus
  3v33-assembly1_A  TM=9.991E-01  e=1.028E-31  Homo sapiens
  5h9w-assembly1_A  TM=9.866E-01  e=3.406E-30  Mus musculus

Radius of gyration: 26.81 Å; Cα contacts (8 Å, |Δi|>4): 582; chains: 2; bounding box: 70×71×47 Å

Sequence (358 aa):
GENLRPVVINGSNVAMSHGNKEVFSCRGIKLAVDWFLERGHKDITVFVPAWRKEQSRPDALITDQEILRKLEKEKILVFTPSSRRVQGRRVVCYDDRFIVKLAFESDGIIVSNDNYRDLANEKPEWKKFIDERLLMYSFVNDKFMPPDDPLGRRHGPSLDNFLRKKPIGENLRPVVINGSNVAMSHGNKEVFSCRGIKLAVDWFLERGHKDITVFVPAWRKEQSRPDALITDQEILRKLEKEKILVFTPSRRVQGRRVVCYDDRFIVKLAFESDGIIVSNDNYRDLANEKPEWKKFIDERLLMYSFVNDKFMPPDDPLGRHGPSLDNFLRKKPIVPEHKKQPCPYGKKCTYGHKCKYYHP

Solvent-accessible surface area: 20874 Å² total; per-residue (Å²): 66,96,58,34,26,16,1,2,0,11,0,22,37,0,0,64,21,8,48,94,138,146,18,1,9,0,92,0,0,92,42,0,2,42,54,0,73,152,99,24,4,178,80,12,21,0,13,0,8,21,47,34,74,67,164,51,92,123,110,15,86,21,62,60,51,115,24,0,139,102,6,65,147,82,160,23,1,62,28,0,72,27,163,133,55,181,63,148,57,43,54,57,156,28,19,84,82,0,0,96,63,0,27,128,39,30,0,0,0,0,0,51,70,63,9,81,88,8,1,101,91,74,108,43,9,81,47,14,0,70,93,29,22,0,96,14,67,30,82,131,66,126,12,92,15,44,113,79,26,76,32,213,165,31,51,54,8,68,45,12,3,70,113,61,80,108,109,125,86,55,25,17,1,2,0,11,0,23,36,0,0,64,21,8,48,93,135,143,21,0,8,0,86,0,0,94,33,0,2,53,54,0,70,147,98,43,5,173,85,6,22,0,14,0,8,24,47,35,74,79,84,59,102,126,119,22,76,15,63,78,50,82,30,1,139,52,11,60,176,108,165,23,2,65,28,1,71,28,171,127,65,111,61,59,69,77,55,58,165,28,33,100,80,0,0,106,62,0,69,112,40,66,0,0,0,0,0,53,67,85,8,52,122,11,12,91,54,48,18,37,11,104,132,17,8,83,73,39,19,0,90,11,67,30,90,131,64,127,10,90,17,41,106,78,20,70,31,96,191,31,52,45,11,68,94,11,2,68,63,78,113,158,80,80,124,85,83,122,94,99,17,90,142,37,222,179,33,118,152,54,167,164,15,112,50,114,72,159

InterPro domains:
  IPR000571 Zinc finger, CCCH-type [PS50103] (411-436)
  IPR021869 Ribonuclease Zc3h12a-like, NYN domain [PF11977] (246-400)
  IPR040546 Rege-1, UBA-like domain [PF18039] (163-204)
  IPR040757 Endoribonuclease Regnase 1/ZC3H12, C-terminal domain [PF18561] (834-879)
  IPR051101 ZC3H12/N4BP1 Ribonuclease and Regulator [PTHR12876] (16-878)

Secondary structure (DSSP, 8-state):
-TTBPPEEEEHHHHHHHSSSTTSEEHHHHHHHHHHHHHTT---EEEEEEGGGGSPPBTTB-EESTHHHHHHHHTTSEEEEPEEEETTEEEE--HHHHHHHHHHHTT-EEE-S---HHHHHH-HHHHHHHHHHEE--EEETTEEE--S-TT-TTS--HHHHTBSS--/---BPPEEEEHHHHHHHSSSTTSEEHHHHHHHHHHHHHTT---EEEEEEGGGGSPPBTTB-EE-THHHHHHHHTTSEEEEPEEEETTEEEE--HHHHHHHHHHHTT-EEE-S---HHHHHH-HHHHHHHHHHEE--EEETTEEE--SSTT-TTS--HHHHTBPPPPPPSGGGSB-TTGGG---GGG--SB--

Organism: Mus musculus (NCBI:txid10090)

CATH classification: 3.40.50.11980